Protein AF-A0A8S1K6J5-F1 (afdb_monomer)

Organism: Paramecium primaurelia (NCBI:txid5886)

Structure (mmCIF, N/CA/C/O backbone):
data_AF-A0A8S1K6J5-F1
#
_entry.id   AF-A0A8S1K6J5-F1
#
loop_
_atom_site.group_PDB
_atom_site.id
_atom_site.type_symbol
_atom_site.label_atom_id
_atom_site.label_alt_id
_atom_site.label_comp_id
_atom_site.label_asym_id
_atom_site.label_entity_id
_atom_site.label_seq_id
_atom_site.pdbx_PDB_ins_code
_atom_site.Cartn_x
_atom_site.Cartn_y
_atom_site.Cartn_z
_atom_site.occupancy
_atom_site.B_iso_or_equiv
_atom_site.auth_seq_id
_atom_site.auth_comp_id
_atom_site.auth_asym_id
_atom_site.auth_atom_id
_atom_site.pdbx_PDB_model_num
ATOM 1 N N . MET A 1 1 ? 39.619 2.064 -71.359 1.00 56.34 1 MET A N 1
ATOM 2 C CA . MET A 1 1 ? 40.113 3.235 -70.598 1.00 56.34 1 MET A CA 1
ATOM 3 C C . MET A 1 1 ? 39.574 4.476 -71.273 1.00 56.34 1 MET A C 1
ATOM 5 O O . MET A 1 1 ? 39.842 4.662 -72.453 1.00 56.34 1 MET A O 1
ATOM 9 N N . ASN A 1 2 ? 38.775 5.261 -70.559 1.00 81.12 2 ASN A N 1
ATOM 10 C CA . ASN A 1 2 ? 38.075 6.408 -71.130 1.00 81.12 2 ASN A CA 1
ATOM 11 C C . ASN A 1 2 ? 39.088 7.519 -71.466 1.00 81.12 2 ASN A C 1
ATOM 13 O O . ASN A 1 2 ? 39.924 7.871 -70.629 1.00 81.12 2 ASN A O 1
ATOM 17 N N . GLN A 1 3 ? 39.054 8.021 -72.701 1.00 89.50 3 GLN A N 1
ATOM 18 C CA . GLN A 1 3 ? 39.761 9.247 -73.084 1.00 89.50 3 GLN A CA 1
ATOM 19 C C . GLN A 1 3 ? 39.143 10.438 -72.340 1.00 89.50 3 GLN A C 1
ATOM 21 O O . GLN A 1 3 ? 37.961 10.402 -71.977 1.00 89.50 3 GLN A O 1
ATOM 26 N N . CYS A 1 4 ? 39.948 11.464 -72.062 1.00 90.50 4 CYS A N 1
ATOM 27 C CA . CYS A 1 4 ? 39.437 12.707 -71.498 1.00 90.50 4 CYS A CA 1
ATOM 28 C C . CYS A 1 4 ? 38.407 13.330 -72.456 1.00 90.50 4 CYS A C 1
ATOM 30 O O . CYS A 1 4 ? 38.598 13.295 -73.665 1.00 90.50 4 CYS 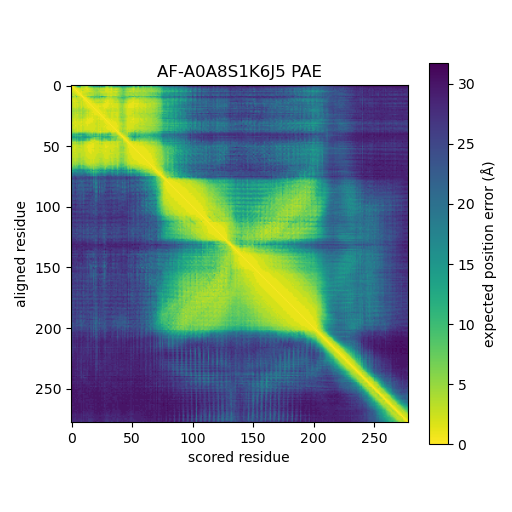A O 1
ATOM 32 N N . ARG A 1 5 ? 37.304 13.870 -71.923 1.00 87.56 5 ARG A N 1
ATOM 33 C CA . ARG A 1 5 ? 36.214 14.472 -72.720 1.00 87.56 5 ARG A CA 1
ATOM 34 C C . ARG A 1 5 ? 36.389 15.976 -72.965 1.00 87.56 5 ARG A C 1
ATOM 36 O O . ARG A 1 5 ? 35.509 16.607 -73.546 1.00 87.56 5 ARG A O 1
ATOM 43 N N . ILE A 1 6 ? 37.467 16.564 -72.453 1.00 88.12 6 ILE A N 1
ATOM 44 C CA . ILE A 1 6 ? 37.753 17.991 -72.585 1.00 88.12 6 ILE A CA 1
ATOM 45 C C . ILE A 1 6 ? 38.480 18.192 -73.911 1.00 88.12 6 ILE A C 1
ATOM 47 O O . ILE A 1 6 ? 39.565 17.649 -74.063 1.00 88.12 6 ILE A O 1
ATOM 51 N N . LYS A 1 7 ? 37.913 19.014 -74.810 1.00 86.94 7 LYS A N 1
ATOM 52 C CA . LYS A 1 7 ? 38.340 19.214 -76.217 1.00 86.94 7 LYS A CA 1
ATOM 53 C C . LYS A 1 7 ? 39.833 19.515 -76.439 1.00 86.94 7 LYS A C 1
ATOM 55 O O . LYS A 1 7 ? 40.323 19.435 -77.558 1.00 86.94 7 LYS A O 1
ATOM 60 N N . HIS A 1 8 ? 40.555 19.937 -75.404 1.00 87.75 8 HIS A N 1
ATOM 61 C CA . HIS A 1 8 ? 41.990 20.240 -75.473 1.00 87.75 8 HIS A CA 1
ATOM 62 C C . HIS A 1 8 ? 42.867 19.169 -74.802 1.00 87.75 8 HIS A C 1
ATOM 64 O O . HIS A 1 8 ? 44.090 19.244 -74.863 1.00 87.75 8 HIS A O 1
ATOM 70 N N . HIS A 1 9 ? 42.256 18.141 -74.208 1.00 90.38 9 HIS A N 1
ATOM 71 C CA . HIS A 1 9 ? 42.893 16.998 -73.544 1.00 90.38 9 HIS A CA 1
ATOM 72 C C . HIS A 1 9 ? 42.570 15.666 -74.241 1.00 90.38 9 HIS A C 1
ATOM 74 O O . HIS A 1 9 ? 42.871 14.610 -73.686 1.00 90.38 9 HIS A O 1
ATOM 80 N N . ASP A 1 10 ? 41.962 15.689 -75.432 1.00 77.75 10 ASP A N 1
ATOM 81 C CA . ASP A 1 10 ? 41.346 14.529 -76.111 1.00 77.75 10 ASP A CA 1
ATOM 82 C C . ASP A 1 10 ? 42.292 13.324 -76.313 1.00 77.75 10 ASP A C 1
ATOM 84 O O . ASP A 1 10 ? 41.858 12.175 -76.416 1.00 77.75 10 ASP A O 1
ATOM 88 N N . CYS A 1 11 ? 43.609 13.548 -76.295 1.00 83.94 11 CYS A N 1
ATOM 89 C CA . CYS A 1 11 ? 44.619 12.491 -76.405 1.00 83.94 11 CYS A CA 1
ATOM 90 C C . CYS A 1 11 ? 45.032 11.866 -75.058 1.00 83.94 11 CYS A C 1
ATOM 92 O O . CYS A 1 11 ? 45.788 10.889 -75.032 1.00 83.94 11 CYS A O 1
ATOM 94 N N . GLN A 1 12 ? 44.579 12.405 -73.925 1.00 89.88 12 GLN A N 1
ATOM 95 C CA . GLN A 1 12 ? 45.006 11.958 -72.604 1.00 89.88 12 GLN A CA 1
ATOM 96 C C . GLN A 1 12 ? 44.066 10.915 -72.007 1.00 89.88 12 GLN A C 1
ATOM 98 O O . GLN A 1 12 ? 42.839 11.014 -72.049 1.00 89.88 12 GLN A O 1
ATOM 103 N N . LYS A 1 13 ? 44.666 9.901 -71.380 1.00 91.62 13 LYS A N 1
ATOM 104 C CA . LYS A 1 13 ? 43.926 8.901 -70.610 1.00 91.62 13 LYS A CA 1
ATOM 105 C C . LYS A 1 13 ? 43.533 9.487 -69.260 1.00 91.62 13 LYS A C 1
ATOM 107 O O . LYS A 1 13 ? 44.371 10.056 -68.559 1.00 91.62 13 LYS A O 1
ATOM 112 N N . VAL A 1 14 ? 42.279 9.280 -68.877 1.00 92.19 14 VAL A N 1
ATOM 113 C CA . VAL A 1 14 ? 41.800 9.559 -67.524 1.00 92.19 14 VAL A CA 1
ATOM 114 C C . VAL A 1 14 ? 42.519 8.617 -66.553 1.00 92.19 14 VAL A C 1
ATOM 116 O O . VAL A 1 14 ? 42.479 7.399 -66.730 1.00 92.19 14 VAL A O 1
ATOM 119 N N . LYS A 1 15 ? 43.238 9.181 -65.578 1.00 94.25 15 LYS A N 1
ATOM 120 C CA . LYS A 1 15 ? 44.147 8.429 -64.690 1.00 94.25 15 LYS A CA 1
ATOM 121 C C . LYS A 1 15 ? 44.000 8.776 -63.216 1.00 94.25 15 LYS A C 1
ATOM 123 O O . LYS A 1 15 ? 44.423 7.976 -62.388 1.00 94.25 15 LYS A O 1
ATOM 128 N N . TYR A 1 16 ? 43.428 9.931 -62.890 1.00 94.38 16 TYR A N 1
ATOM 129 C CA . TYR A 1 16 ? 43.424 10.463 -61.533 1.00 94.38 16 TYR A CA 1
ATOM 130 C C . TYR A 1 16 ? 42.006 10.687 -61.023 1.00 94.38 16 TYR A C 1
ATOM 132 O O . TYR A 1 16 ? 41.104 11.021 -61.795 1.00 94.38 16 TYR A O 1
ATOM 140 N N . ILE A 1 17 ? 41.847 10.538 -59.711 1.00 95.12 17 ILE A N 1
ATOM 141 C CA . ILE A 1 17 ? 40.642 10.867 -58.952 1.00 95.12 17 ILE A CA 1
ATOM 142 C C . ILE A 1 17 ? 40.990 11.832 -57.811 1.00 95.12 17 ILE A C 1
ATOM 144 O O . ILE A 1 17 ? 42.019 11.679 -57.150 1.00 95.12 17 ILE A O 1
ATOM 148 N N . CYS A 1 18 ? 40.149 12.845 -57.603 1.00 94.38 18 CYS A N 1
ATOM 149 C CA . CYS A 1 18 ? 40.244 13.797 -56.500 1.00 94.38 18 CYS A CA 1
ATOM 150 C C . CYS A 1 18 ? 39.491 13.239 -55.290 1.00 94.38 18 CYS A C 1
ATOM 152 O O . CYS A 1 18 ? 38.293 12.971 -55.382 1.00 94.38 18 CYS A O 1
ATOM 154 N N . LEU A 1 19 ? 40.191 13.067 -54.168 1.00 93.12 19 LEU A N 1
ATOM 155 C CA . LEU A 1 19 ? 39.651 12.497 -52.927 1.00 93.12 19 LEU A CA 1
ATOM 156 C C . LEU A 1 19 ? 39.347 13.559 -51.863 1.00 93.12 19 LEU A C 1
ATOM 158 O O . LEU A 1 19 ? 38.953 13.230 -50.745 1.00 93.12 19 LEU A O 1
ATOM 162 N N . ASP A 1 20 ? 39.551 14.833 -52.188 1.00 91.56 20 ASP A N 1
ATOM 163 C CA . ASP A 1 20 ? 39.307 15.917 -51.250 1.00 91.56 20 ASP A CA 1
ATOM 164 C C . ASP A 1 20 ? 37.802 16.133 -51.032 1.00 91.56 20 ASP A C 1
ATOM 166 O O . ASP A 1 20 ? 37.054 16.446 -51.962 1.00 91.56 20 ASP A O 1
ATOM 170 N N . LYS A 1 21 ? 37.375 16.009 -49.772 1.00 89.81 21 LYS A N 1
ATOM 171 C CA . LYS A 1 21 ? 35.989 16.210 -49.330 1.00 89.81 21 LYS A CA 1
ATOM 172 C C . LYS A 1 21 ? 35.489 17.635 -49.573 1.00 89.81 21 LYS A C 1
ATOM 174 O O . LYS A 1 21 ? 34.284 17.829 -49.679 1.00 89.81 21 LYS A O 1
ATOM 179 N N . LYS A 1 22 ? 36.394 18.619 -49.623 1.00 89.12 22 LYS A N 1
ATOM 180 C CA . LYS A 1 22 ? 36.066 20.037 -49.840 1.00 89.12 22 LYS A CA 1
ATOM 181 C C . LYS A 1 22 ? 36.106 20.444 -51.309 1.00 89.12 22 LYS A C 1
ATOM 183 O O . LYS A 1 22 ? 35.772 21.578 -51.636 1.00 89.12 22 LYS A O 1
ATOM 188 N N . CYS A 1 23 ? 36.519 19.545 -52.203 1.00 89.31 23 CYS A N 1
ATOM 189 C CA . CYS A 1 23 ? 36.494 19.838 -53.623 1.00 89.31 23 CYS A CA 1
ATOM 190 C C . CYS A 1 23 ? 35.035 20.015 -54.065 1.00 89.31 23 CYS A C 1
ATOM 192 O O . CYS A 1 23 ? 34.236 19.088 -53.932 1.00 89.31 23 CYS A O 1
ATOM 194 N N . ASN A 1 24 ? 34.707 21.159 -54.664 1.00 87.88 24 ASN A N 1
ATOM 195 C CA . ASN A 1 24 ? 33.364 21.446 -55.186 1.00 87.88 24 ASN A CA 1
ATOM 196 C C . ASN A 1 24 ? 33.264 21.296 -56.714 1.00 87.88 24 ASN A C 1
ATOM 198 O O . ASN A 1 24 ? 32.189 21.466 -57.277 1.00 87.88 24 ASN A O 1
ATOM 202 N N . HIS A 1 25 ? 34.357 20.930 -57.396 1.00 89.75 25 HIS A N 1
ATOM 203 C CA . HIS A 1 25 ? 34.325 20.678 -58.839 1.00 89.75 25 HIS A CA 1
ATOM 204 C C . HIS A 1 25 ? 33.454 19.469 -59.184 1.00 89.75 25 HIS A C 1
ATOM 206 O O . HIS A 1 25 ? 33.602 18.403 -58.582 1.00 89.75 25 HIS A O 1
ATOM 212 N N . GLU A 1 26 ? 32.591 19.629 -60.186 1.00 88.56 26 GLU A N 1
ATOM 213 C CA . GLU A 1 26 ? 31.691 18.581 -60.680 1.00 88.56 26 GLU A CA 1
ATOM 214 C C . GLU A 1 26 ? 32.476 17.372 -61.217 1.00 88.56 26 GLU A C 1
ATOM 216 O O . GLU A 1 26 ? 32.145 16.218 -60.945 1.00 88.56 26 GLU A O 1
ATOM 221 N N . GLN A 1 27 ? 33.597 17.624 -61.900 1.00 90.00 27 GLN A N 1
ATOM 222 C CA . GLN A 1 27 ? 34.457 16.578 -62.441 1.00 90.00 27 GLN A CA 1
ATOM 223 C C . GLN A 1 27 ? 35.581 16.195 -61.461 1.00 90.00 27 GLN A C 1
ATOM 225 O O . GLN A 1 27 ? 36.623 16.847 -61.378 1.00 90.00 27 GLN A O 1
ATOM 230 N N . LYS A 1 28 ? 35.386 15.087 -60.734 1.00 93.19 28 LYS A N 1
ATOM 231 C CA . LYS A 1 28 ? 36.383 14.512 -59.804 1.00 93.19 28 LYS A CA 1
ATOM 232 C C . LYS A 1 28 ? 37.418 13.602 -60.456 1.00 93.19 28 LYS A C 1
ATOM 234 O O . LYS A 1 28 ? 38.403 13.259 -59.809 1.00 93.19 28 LYS A O 1
ATOM 239 N N . ILE A 1 29 ? 37.184 13.174 -61.695 1.00 93.81 29 ILE A N 1
ATOM 240 C CA . ILE A 1 29 ? 38.015 12.195 -62.399 1.00 93.81 29 ILE A CA 1
ATOM 241 C C . ILE A 1 29 ? 38.506 12.811 -63.709 1.00 93.81 29 ILE A C 1
ATOM 243 O O . ILE A 1 29 ? 37.716 13.355 -64.483 1.00 93.81 29 ILE A O 1
ATOM 247 N N . GLY A 1 30 ? 39.806 12.716 -63.974 1.00 93.50 30 GLY A N 1
ATOM 248 C CA . GLY A 1 30 ? 40.427 13.394 -65.112 1.00 93.50 30 GLY A CA 1
ATOM 249 C C . GLY A 1 30 ? 41.815 12.873 -65.475 1.00 93.50 30 GLY A C 1
ATOM 250 O O . GLY A 1 30 ? 42.371 11.973 -64.832 1.00 93.50 30 GLY A O 1
ATOM 251 N N . CYS A 1 31 ? 42.367 13.415 -66.560 1.00 94.62 31 CYS A N 1
ATOM 252 C CA . CYS A 1 31 ? 43.784 13.270 -66.895 1.00 94.62 31 CYS A CA 1
ATOM 253 C C . CYS A 1 31 ? 44.640 14.233 -66.052 1.00 94.62 31 CYS A C 1
ATOM 255 O O . CYS A 1 31 ? 44.111 14.945 -65.203 1.00 94.62 31 CYS A O 1
ATOM 257 N N . ALA A 1 32 ? 45.961 14.246 -66.247 1.00 92.06 32 ALA A N 1
ATOM 258 C CA . ALA A 1 32 ? 46.842 15.135 -65.486 1.00 92.06 32 ALA A CA 1
ATOM 259 C C . ALA A 1 32 ? 46.468 16.616 -65.686 1.00 92.06 32 ALA A C 1
ATOM 261 O O . ALA A 1 32 ? 46.377 17.357 -64.706 1.00 92.06 32 ALA A O 1
ATOM 262 N N . ASP A 1 33 ? 46.159 17.001 -66.925 1.00 92.38 33 ASP A N 1
ATOM 263 C CA . ASP A 1 33 ? 45.857 18.389 -67.281 1.00 92.38 33 ASP A CA 1
ATOM 264 C C . ASP A 1 33 ? 44.524 18.861 -66.694 1.00 92.38 33 ASP A C 1
ATOM 266 O O . ASP A 1 33 ? 44.454 19.974 -66.187 1.00 92.38 33 ASP A O 1
ATOM 270 N N . CYS A 1 34 ? 43.501 17.997 -66.611 1.00 91.06 34 CYS A N 1
ATOM 271 C CA . CYS A 1 34 ? 42.263 18.321 -65.888 1.00 91.06 34 CYS A CA 1
ATOM 272 C C . CYS A 1 34 ? 42.529 18.722 -64.430 1.00 91.06 34 CYS A C 1
ATOM 274 O O . CYS A 1 34 ? 41.856 19.587 -63.879 1.00 91.06 34 CYS A O 1
ATOM 276 N N . PHE A 1 35 ? 43.485 18.070 -63.767 1.00 89.31 35 PHE A N 1
ATOM 277 C CA . PHE A 1 35 ? 43.788 18.392 -62.374 1.00 89.31 35 PHE A CA 1
ATOM 278 C C . PHE A 1 35 ? 44.566 19.696 -62.257 1.00 89.31 35 PHE A C 1
ATOM 280 O O . PHE A 1 35 ? 44.309 20.454 -61.331 1.00 89.31 35 PHE A O 1
ATOM 287 N N . LEU A 1 36 ? 45.472 19.981 -63.192 1.00 88.88 36 LEU A N 1
ATOM 288 C CA . LEU A 1 36 ? 46.188 21.257 -63.218 1.00 88.88 36 LEU A CA 1
ATOM 289 C C . LEU A 1 36 ? 45.249 22.431 -63.536 1.00 88.88 36 LEU A C 1
ATOM 291 O O . LEU A 1 36 ? 45.358 23.481 -62.913 1.00 88.88 36 LEU A O 1
ATOM 295 N N . GLU A 1 37 ? 44.299 22.246 -64.453 1.00 89.31 37 GLU A N 1
ATOM 296 C CA . GLU A 1 37 ? 43.370 23.301 -64.876 1.00 89.31 37 GLU A CA 1
ATOM 297 C C . GLU A 1 37 ? 42.215 23.532 -63.907 1.00 89.31 37 GLU A C 1
ATOM 299 O O . GLU A 1 37 ? 41.788 24.668 -63.739 1.00 89.31 37 GLU A O 1
ATOM 304 N N . PHE A 1 38 ? 41.680 22.480 -63.284 1.00 85.50 38 PHE A N 1
ATOM 305 C CA . PHE A 1 38 ? 40.464 22.600 -62.476 1.00 85.50 38 PHE A CA 1
ATOM 306 C C . PHE A 1 38 ? 40.696 22.372 -60.986 1.00 85.50 38 PHE A C 1
ATOM 308 O O . PHE A 1 38 ? 39.869 22.797 -60.203 1.00 85.50 38 PHE A O 1
ATOM 315 N N . HIS A 1 39 ? 41.791 21.735 -60.561 1.00 82.38 39 HIS A N 1
ATOM 316 C CA . HIS A 1 39 ? 42.021 21.388 -59.145 1.00 82.38 39 HIS A CA 1
ATOM 317 C C . HIS A 1 39 ? 43.274 22.046 -58.545 1.00 82.38 39 HIS A C 1
ATOM 319 O O . HIS A 1 39 ? 43.682 21.696 -57.446 1.00 82.38 39 HIS A O 1
ATOM 325 N N . VAL A 1 40 ? 43.918 22.968 -59.260 1.00 79.25 40 VAL A N 1
ATOM 326 C CA . VAL A 1 40 ? 45.087 23.739 -58.803 1.00 79.25 40 VAL A CA 1
ATOM 327 C C . VAL A 1 40 ? 44.939 25.276 -58.885 1.00 79.25 40 VAL A C 1
ATOM 329 O O . VAL A 1 40 ? 45.712 25.931 -58.190 1.00 79.25 40 VAL A O 1
ATOM 332 N N . PRO A 1 41 ? 44.013 25.934 -59.628 1.00 60.22 41 PRO A N 1
ATOM 333 C CA . PRO A 1 41 ? 44.325 27.304 -60.052 1.00 60.22 41 PRO A CA 1
ATOM 334 C C . PRO A 1 41 ? 44.404 28.393 -58.981 1.00 60.22 41 PRO A C 1
ATOM 336 O O . PRO A 1 41 ? 45.097 29.364 -59.238 1.00 60.22 41 PRO A O 1
ATOM 339 N N . ASN A 1 42 ? 43.720 28.307 -57.832 1.00 64.06 42 ASN A N 1
ATOM 340 C CA . ASN A 1 42 ? 43.605 29.478 -56.941 1.00 64.06 42 ASN A CA 1
ATOM 341 C C . ASN A 1 42 ? 43.577 29.202 -55.430 1.00 64.06 42 ASN A C 1
ATOM 343 O O . ASN A 1 42 ? 43.670 30.154 -54.659 1.00 64.06 42 ASN A O 1
ATOM 347 N N . ASP A 1 43 ? 43.495 27.946 -54.989 1.00 60.72 43 ASP A N 1
ATOM 348 C CA . ASP A 1 43 ? 43.610 27.610 -53.570 1.00 60.72 43 ASP A CA 1
ATOM 349 C C . ASP A 1 43 ? 45.010 27.051 -53.295 1.00 60.72 43 ASP A C 1
ATOM 351 O O . ASP A 1 43 ? 45.423 26.052 -53.877 1.00 60.72 43 ASP A O 1
ATOM 355 N N . LEU A 1 44 ? 45.736 27.662 -52.351 1.00 67.25 44 LEU A N 1
ATOM 356 C CA . LEU A 1 44 ? 47.009 27.152 -51.800 1.00 67.25 44 LEU A CA 1
ATOM 357 C C . LEU A 1 44 ? 46.870 25.756 -51.153 1.00 67.25 44 LEU A C 1
ATOM 359 O O . LEU A 1 44 ? 47.852 25.181 -50.680 1.00 67.25 44 LEU A O 1
ATOM 363 N N . VAL A 1 45 ? 45.653 25.214 -51.098 1.00 70.25 45 VAL A N 1
ATOM 364 C CA . VAL A 1 45 ? 45.343 23.896 -50.565 1.00 70.25 45 VAL A CA 1
ATOM 365 C C . VAL A 1 45 ? 45.514 22.869 -51.678 1.00 70.25 45 VAL A C 1
ATOM 367 O O . VAL A 1 45 ? 44.706 22.766 -52.596 1.00 70.25 45 VAL A O 1
ATOM 370 N N . SER A 1 46 ? 46.581 22.077 -51.592 1.00 76.06 46 SER A N 1
ATOM 371 C CA . SER A 1 46 ? 46.815 20.977 -52.523 1.00 76.06 46 SER A CA 1
ATOM 372 C C . SER A 1 46 ? 45.677 19.953 -52.434 1.00 76.06 46 SER A C 1
ATOM 374 O O . SER A 1 46 ? 45.563 19.239 -51.433 1.00 76.06 46 SER A O 1
ATOM 376 N N . HIS A 1 47 ? 44.865 19.839 -53.485 1.00 86.75 47 HIS A N 1
ATOM 377 C CA . HIS A 1 47 ? 43.870 18.776 -53.592 1.00 86.75 47 HIS A CA 1
ATOM 378 C C . HIS A 1 47 ? 44.551 17.400 -53.570 1.00 86.75 47 HIS A C 1
ATOM 380 O O . HIS A 1 47 ? 45.481 17.127 -54.336 1.00 86.75 47 HIS A O 1
ATOM 386 N N . HIS A 1 48 ? 44.072 16.502 -52.704 1.00 90.38 48 HIS A N 1
ATOM 387 C CA . HIS A 1 48 ? 44.586 15.137 -52.645 1.00 90.38 48 HIS A CA 1
ATOM 388 C C . HIS A 1 48 ? 44.094 14.342 -53.861 1.00 90.38 48 HIS A C 1
ATOM 390 O O . HIS A 1 48 ? 42.908 14.019 -53.974 1.00 90.38 48 HIS A O 1
ATOM 396 N N . ARG A 1 49 ? 45.012 14.035 -54.782 1.00 92.25 49 ARG A N 1
ATOM 397 C CA . ARG A 1 49 ? 44.749 13.211 -55.967 1.00 92.25 49 ARG A CA 1
ATOM 398 C C . ARG A 1 49 ? 45.397 11.842 -55.832 1.00 92.25 49 ARG A C 1
ATOM 400 O O . ARG A 1 49 ? 46.506 11.732 -55.314 1.00 92.25 49 ARG A O 1
ATOM 407 N N . LYS A 1 50 ? 44.736 10.824 -56.371 1.00 95.50 50 LYS A N 1
ATOM 408 C CA . LYS A 1 50 ? 45.221 9.440 -56.387 1.00 95.50 50 LYS A CA 1
ATOM 409 C C . LYS A 1 50 ? 45.067 8.839 -57.779 1.00 95.50 50 LYS A C 1
ATOM 411 O O . LYS A 1 50 ? 44.185 9.263 -58.532 1.00 95.50 50 LYS A O 1
ATOM 416 N N . LEU A 1 51 ? 45.927 7.890 -58.153 1.00 95.50 51 LEU A N 1
ATOM 417 C CA . LEU A 1 51 ? 45.713 7.133 -59.388 1.00 95.50 51 LEU A CA 1
ATOM 418 C C . LEU A 1 51 ? 44.458 6.271 -59.236 1.00 95.50 51 LEU A C 1
ATOM 420 O O . LEU A 1 51 ? 44.230 5.682 -58.182 1.00 95.50 51 LEU A O 1
ATOM 424 N N . ILE A 1 52 ? 43.660 6.163 -60.297 1.00 94.38 52 ILE A N 1
ATOM 425 C CA . ILE A 1 52 ? 42.417 5.376 -60.276 1.00 94.38 52 ILE A CA 1
ATOM 426 C C . ILE A 1 52 ? 42.701 3.926 -59.872 1.00 94.38 52 ILE A C 1
ATOM 428 O O . ILE A 1 52 ? 42.000 3.397 -59.023 1.00 94.38 52 ILE A O 1
ATOM 432 N N . SER A 1 53 ? 43.778 3.324 -60.382 1.00 93.69 53 SER A N 1
ATOM 433 C CA . SER A 1 53 ? 44.176 1.957 -60.023 1.00 93.69 53 SER A CA 1
ATOM 434 C C . SER A 1 53 ? 44.506 1.791 -58.536 1.00 93.69 53 SER A C 1
ATOM 436 O O . SER A 1 53 ? 44.200 0.762 -57.944 1.00 93.69 53 SER A O 1
ATOM 438 N N . GLU A 1 54 ? 45.124 2.797 -57.913 1.00 95.81 54 GLU A N 1
ATOM 439 C CA . GLU A 1 54 ? 45.442 2.761 -56.481 1.00 95.81 54 GLU A CA 1
ATOM 440 C C . GLU A 1 54 ? 44.192 2.995 -55.625 1.00 95.81 54 GLU A C 1
ATOM 442 O O . GLU A 1 54 ? 44.062 2.420 -54.547 1.00 95.81 54 GLU A O 1
ATOM 447 N N . PHE A 1 55 ? 43.280 3.856 -56.085 1.00 95.31 55 PHE A N 1
ATOM 448 C CA . PHE A 1 55 ? 41.989 4.066 -55.438 1.00 95.31 55 PHE A CA 1
ATOM 449 C C . PHE A 1 55 ? 41.115 2.810 -55.517 1.00 95.31 55 PHE A C 1
ATOM 451 O O . PHE A 1 55 ? 40.521 2.428 -54.517 1.00 95.31 55 PHE A O 1
ATOM 458 N N . GLU A 1 56 ? 41.071 2.139 -56.670 1.00 94.75 56 GLU A N 1
ATOM 459 C CA . GLU A 1 56 ? 40.359 0.870 -56.852 1.00 94.75 56 GLU A CA 1
ATOM 460 C C . GLU A 1 56 ? 40.905 -0.221 -55.925 1.00 94.75 56 GLU A C 1
ATOM 462 O O . GLU A 1 56 ? 40.120 -0.933 -55.298 1.00 94.75 56 GLU A O 1
ATOM 467 N N . ALA A 1 57 ? 42.232 -0.326 -55.790 1.00 94.94 57 ALA A N 1
ATOM 468 C CA . ALA A 1 57 ? 42.861 -1.264 -54.864 1.00 94.94 57 ALA A CA 1
ATOM 469 C C . ALA A 1 57 ? 42.479 -0.975 -53.401 1.00 94.94 57 ALA A C 1
ATOM 471 O O . ALA A 1 57 ? 42.021 -1.878 -52.705 1.00 94.94 57 ALA A O 1
ATOM 472 N N . GLU A 1 58 ? 42.582 0.283 -52.956 1.00 95.19 58 GLU A N 1
ATOM 473 C CA . GLU A 1 58 ? 42.206 0.683 -51.590 1.00 95.19 58 GLU A CA 1
ATOM 474 C C . GLU A 1 58 ? 40.703 0.501 -51.329 1.00 95.19 58 GLU A C 1
ATOM 476 O O . GLU A 1 58 ? 40.295 0.076 -50.249 1.00 95.19 58 GLU A O 1
ATOM 481 N N . LEU A 1 59 ? 39.854 0.818 -52.309 1.00 92.25 59 LEU A N 1
ATOM 482 C CA . LEU A 1 59 ? 38.412 0.628 -52.192 1.00 92.25 59 LEU A CA 1
ATOM 483 C C . LEU A 1 59 ? 38.075 -0.857 -52.048 1.00 92.25 59 LEU A C 1
ATOM 485 O O . LEU A 1 59 ? 37.257 -1.214 -51.203 1.00 92.25 59 LEU A O 1
ATOM 489 N N . LYS A 1 60 ? 38.721 -1.719 -52.838 1.00 94.88 60 LYS A N 1
ATOM 490 C CA . LYS A 1 60 ? 38.532 -3.169 -52.764 1.00 94.88 60 LYS A CA 1
ATOM 491 C C . LYS A 1 60 ? 38.968 -3.722 -51.407 1.00 94.88 60 LYS A C 1
ATOM 493 O O . LYS A 1 60 ? 38.211 -4.477 -50.809 1.00 94.88 60 LYS A O 1
ATOM 498 N N . GLU A 1 61 ? 40.116 -3.285 -50.897 1.00 95.31 61 GLU A N 1
ATOM 499 C CA . GLU A 1 61 ? 40.595 -3.639 -49.555 1.00 95.31 61 GLU A CA 1
ATOM 500 C C . GLU A 1 61 ? 39.611 -3.189 -48.464 1.00 95.31 61 GLU A C 1
ATOM 502 O O . GLU A 1 61 ? 39.265 -3.962 -47.575 1.00 95.31 61 GLU A O 1
ATOM 507 N N . LYS A 1 62 ? 39.085 -1.960 -48.543 1.00 93.88 62 LYS A N 1
ATOM 508 C CA . LYS A 1 62 ? 38.072 -1.474 -47.590 1.00 93.88 62 LYS A CA 1
ATOM 509 C C . LYS A 1 62 ? 36.774 -2.270 -47.663 1.00 93.88 62 LYS A C 1
ATOM 511 O O . LYS A 1 62 ? 36.174 -2.525 -46.625 1.00 93.88 62 LYS A O 1
ATOM 516 N N . ILE A 1 63 ? 36.337 -2.660 -48.859 1.00 89.88 63 ILE A N 1
ATOM 517 C CA . ILE A 1 63 ? 35.156 -3.516 -49.039 1.00 89.88 63 ILE A CA 1
ATOM 518 C C . ILE A 1 63 ? 35.402 -4.899 -48.429 1.00 89.88 63 ILE A C 1
ATOM 520 O O . ILE A 1 63 ? 34.533 -5.413 -47.730 1.00 89.88 63 ILE A O 1
ATOM 524 N N . GLU A 1 64 ? 36.582 -5.480 -48.638 1.00 92.25 64 GLU A N 1
ATOM 525 C CA . GLU A 1 64 ? 36.963 -6.765 -48.049 1.00 92.25 64 GLU A CA 1
ATOM 526 C C . GLU A 1 64 ? 37.009 -6.677 -46.515 1.00 92.25 64 GLU A C 1
ATOM 528 O O . GLU A 1 64 ? 36.386 -7.490 -45.834 1.00 92.25 64 GLU A O 1
ATOM 533 N N . ASN A 1 65 ? 37.598 -5.612 -45.967 1.00 91.25 65 ASN A N 1
ATOM 534 C CA . ASN A 1 65 ? 37.594 -5.327 -44.530 1.00 91.25 65 ASN A CA 1
ATOM 535 C C . ASN A 1 65 ? 36.188 -5.096 -43.960 1.00 91.25 65 ASN A C 1
ATOM 537 O O . ASN A 1 65 ? 35.940 -5.428 -42.809 1.00 91.25 65 ASN A O 1
ATOM 541 N N . LEU A 1 66 ? 35.252 -4.536 -44.730 1.00 84.94 66 LEU A N 1
ATOM 542 C CA . LEU A 1 66 ? 33.851 -4.431 -44.308 1.00 84.94 66 LEU A CA 1
ATOM 543 C C . LEU A 1 66 ? 33.143 -5.788 -44.363 1.00 84.94 66 LEU A C 1
ATOM 545 O O . LEU A 1 66 ? 32.306 -6.071 -43.511 1.00 84.94 66 LEU A O 1
ATOM 549 N N . SER A 1 67 ? 33.490 -6.638 -45.331 1.00 82.19 67 SER A N 1
ATOM 550 C CA . SER A 1 67 ? 32.913 -7.979 -45.463 1.00 82.19 67 SER A CA 1
ATOM 551 C C . SER A 1 67 ? 33.341 -8.934 -44.343 1.00 82.19 67 SER A C 1
ATOM 553 O O . SER A 1 67 ? 32.618 -9.880 -44.041 1.00 82.19 67 SER A O 1
ATOM 555 N N . THR A 1 68 ? 34.475 -8.666 -43.685 1.00 83.31 68 THR A N 1
ATOM 556 C CA . THR A 1 68 ? 34.934 -9.420 -42.508 1.00 83.31 68 THR A CA 1
ATOM 557 C C . THR A 1 68 ? 34.292 -8.951 -41.201 1.00 83.31 68 THR A C 1
ATOM 559 O O . THR A 1 68 ? 34.403 -9.648 -40.189 1.00 83.31 68 THR A O 1
ATOM 562 N N . ILE A 1 69 ? 33.572 -7.820 -41.196 1.00 84.12 69 ILE A N 1
ATOM 563 C CA . ILE A 1 69 ? 32.797 -7.378 -40.031 1.00 84.12 69 ILE A CA 1
ATOM 564 C C . ILE A 1 69 ? 31.559 -8.270 -39.909 1.00 84.12 69 ILE A C 1
ATOM 566 O O . ILE A 1 69 ? 30.493 -7.998 -40.458 1.00 84.12 69 ILE A O 1
ATOM 570 N N . SER A 1 70 ? 31.700 -9.352 -39.147 1.00 65.50 70 SER A N 1
ATOM 571 C CA . SER A 1 70 ? 30.567 -10.149 -38.692 1.00 65.50 70 SER A CA 1
ATOM 572 C C . SER A 1 70 ? 29.797 -9.349 -37.646 1.00 65.50 70 SER A C 1
ATOM 574 O O . SER A 1 70 ? 30.245 -9.217 -36.506 1.00 65.50 70 SER A O 1
ATOM 576 N N . ILE A 1 71 ? 28.622 -8.838 -38.014 1.00 67.31 71 ILE A N 1
ATOM 577 C CA . ILE A 1 71 ? 27.664 -8.300 -37.045 1.00 67.31 71 ILE A CA 1
ATOM 578 C C . ILE A 1 71 ? 27.201 -9.483 -36.194 1.00 67.31 71 ILE A C 1
ATOM 580 O O . ILE A 1 71 ? 26.404 -10.306 -36.640 1.00 67.31 71 ILE A O 1
ATOM 584 N N . GLN A 1 72 ? 27.754 -9.610 -34.988 1.00 53.78 72 GLN A N 1
ATOM 585 C CA . GLN A 1 72 ? 27.272 -10.603 -34.036 1.00 53.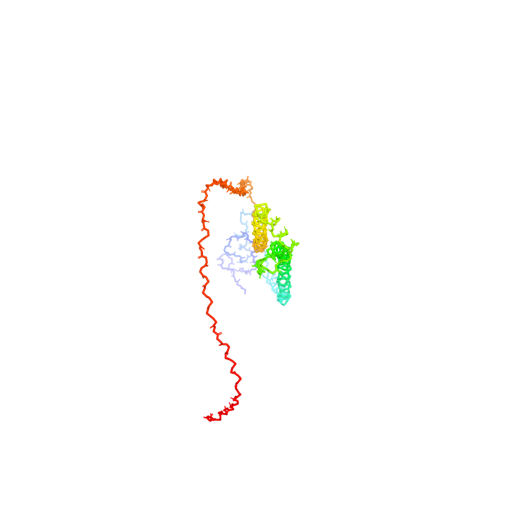78 72 GLN A CA 1
ATOM 586 C C . GLN A 1 72 ? 25.815 -10.267 -33.691 1.00 53.78 72 GLN A C 1
ATOM 588 O O . GLN A 1 72 ? 25.515 -9.095 -33.433 1.00 53.78 72 GLN A O 1
ATOM 593 N N . PRO A 1 73 ? 24.899 -11.250 -33.702 1.00 60.91 73 PRO A N 1
ATOM 594 C CA . PRO A 1 73 ? 23.541 -11.018 -33.247 1.00 60.91 73 PRO A CA 1
ATOM 595 C C . PRO A 1 73 ? 23.599 -10.513 -31.807 1.00 60.91 73 PRO A C 1
ATOM 597 O O . PRO A 1 73 ? 24.311 -11.070 -30.971 1.00 60.91 73 PRO A O 1
ATOM 600 N N . ILE A 1 74 ? 22.868 -9.434 -31.530 1.00 56.94 74 ILE A N 1
ATOM 601 C CA . ILE A 1 74 ? 22.729 -8.901 -30.178 1.00 56.94 74 ILE A CA 1
ATOM 602 C C . ILE A 1 74 ? 22.074 -10.006 -29.346 1.00 56.94 74 ILE A C 1
ATOM 604 O O . ILE A 1 74 ? 20.871 -10.241 -29.458 1.00 56.94 74 ILE A O 1
ATOM 608 N N . GLN A 1 75 ? 22.866 -10.709 -28.536 1.00 60.22 75 GLN A N 1
ATOM 609 C CA . GLN A 1 75 ? 22.368 -11.654 -27.541 1.00 60.22 75 GLN A CA 1
ATOM 610 C C . GLN A 1 75 ? 21.801 -10.865 -26.359 1.00 60.22 75 GLN A C 1
ATOM 612 O O . GLN A 1 75 ? 22.339 -10.891 -25.256 1.00 60.22 75 GLN A O 1
ATOM 617 N N . ASN A 1 76 ? 20.717 -10.123 -26.588 1.00 60.53 76 ASN A N 1
ATOM 618 C CA . ASN A 1 76 ? 19.881 -9.692 -25.480 1.00 60.53 76 ASN A CA 1
ATOM 619 C C . ASN A 1 76 ? 19.155 -10.941 -24.998 1.00 60.53 76 ASN A C 1
ATOM 621 O O . ASN A 1 76 ? 18.251 -11.449 -25.662 1.00 60.53 76 ASN A O 1
ATOM 625 N N . ASN A 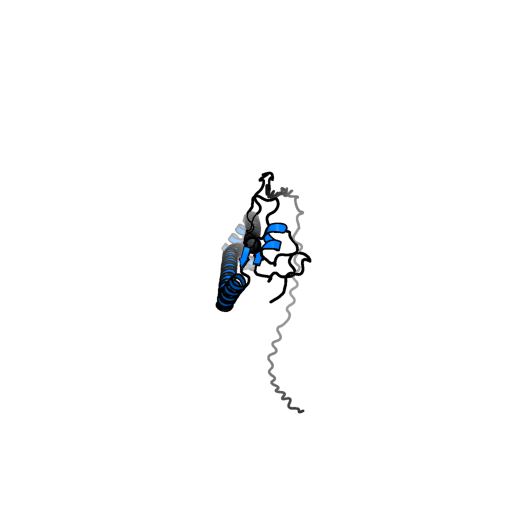1 77 ? 19.626 -11.474 -23.876 1.00 75.81 77 ASN A N 1
ATOM 626 C CA . ASN A 1 77 ? 19.078 -12.654 -23.236 1.00 75.81 77 ASN A CA 1
ATOM 627 C C . ASN A 1 77 ? 17.711 -12.270 -22.645 1.00 75.81 77 ASN A C 1
ATOM 629 O O . ASN A 1 77 ? 17.620 -11.909 -21.478 1.00 75.81 77 ASN A O 1
ATOM 633 N N . SER A 1 78 ? 16.665 -12.238 -23.481 1.00 82.69 78 SER A N 1
ATOM 634 C CA . SER A 1 78 ? 15.304 -11.812 -23.104 1.00 82.69 78 SER A CA 1
ATOM 635 C C . SER A 1 78 ? 14.837 -12.501 -21.824 1.00 82.69 78 SER A C 1
ATOM 637 O O . SER A 1 78 ? 14.287 -11.852 -20.944 1.00 82.69 78 SER A O 1
ATOM 639 N N . GLU A 1 79 ? 15.170 -13.786 -21.680 1.00 87.56 79 GLU A N 1
ATOM 640 C CA . GLU A 1 79 ? 14.865 -14.577 -20.488 1.00 87.56 79 GLU A CA 1
ATOM 641 C C . GLU A 1 79 ? 15.462 -13.984 -19.206 1.00 87.56 79 GLU A C 1
ATOM 643 O O . GLU A 1 79 ? 14.833 -14.052 -18.155 1.00 87.56 79 GLU A O 1
ATOM 648 N N . GLN A 1 80 ? 16.652 -13.377 -19.268 1.00 82.56 80 GLN A N 1
ATOM 649 C CA . GLN A 1 80 ? 17.267 -12.737 -18.107 1.00 82.56 80 GLN A CA 1
ATOM 650 C C . GLN A 1 80 ? 16.509 -11.466 -17.706 1.00 82.56 80 GLN A C 1
ATOM 652 O O . GLN A 1 80 ? 16.288 -11.239 -16.520 1.00 82.56 80 GLN A O 1
ATOM 657 N N . VAL A 1 81 ? 16.075 -10.660 -18.679 1.00 77.81 81 VAL A N 1
ATOM 658 C CA . VAL A 1 81 ? 15.283 -9.447 -18.410 1.00 77.81 81 VAL A CA 1
ATOM 659 C C . VAL A 1 81 ? 13.932 -9.817 -17.798 1.00 77.81 81 VAL A C 1
ATOM 661 O O . VAL A 1 81 ? 13.522 -9.207 -16.812 1.00 77.81 81 VAL A O 1
ATOM 664 N N . ASP A 1 82 ? 13.278 -10.849 -18.333 1.00 83.19 82 ASP A N 1
ATOM 665 C CA . ASP A 1 82 ? 12.009 -11.351 -17.802 1.00 83.19 82 ASP A CA 1
ATOM 666 C C . ASP A 1 82 ? 12.181 -11.892 -16.370 1.00 83.19 82 ASP A C 1
ATOM 668 O O . ASP A 1 82 ? 11.402 -11.557 -15.479 1.00 83.19 82 ASP A O 1
ATOM 672 N N . GLN A 1 83 ? 13.259 -12.641 -16.098 1.00 88.19 83 GLN A N 1
ATOM 673 C CA . GLN A 1 83 ? 13.585 -13.127 -14.748 1.00 88.19 83 GLN A CA 1
ATOM 674 C C . GLN A 1 83 ? 13.862 -11.993 -13.751 1.00 88.19 83 GLN A C 1
ATOM 676 O O . GLN A 1 83 ? 13.422 -12.053 -12.596 1.00 88.19 83 GLN A O 1
ATOM 681 N N . GLU A 1 84 ? 14.596 -10.959 -14.165 1.00 77.62 84 GLU A N 1
ATOM 682 C CA . GLU A 1 84 ? 14.864 -9.783 -13.333 1.00 77.62 84 GLU A CA 1
ATOM 683 C C . GLU A 1 84 ? 13.570 -9.008 -13.040 1.00 77.62 84 GLU A C 1
ATOM 685 O O . GLU A 1 84 ? 13.338 -8.595 -11.896 1.00 77.62 84 GLU A O 1
ATOM 690 N N . PHE A 1 85 ? 12.688 -8.880 -14.035 1.00 81.12 85 PHE A N 1
ATOM 691 C CA . PHE A 1 85 ? 11.376 -8.258 -13.880 1.00 81.12 85 PHE A CA 1
ATOM 692 C C . PHE A 1 85 ? 10.478 -9.040 -12.912 1.00 81.12 85 PHE A C 1
ATOM 694 O O . PHE A 1 85 ? 9.938 -8.456 -11.967 1.00 81.12 85 PHE A O 1
ATOM 701 N N . ASP A 1 86 ? 10.378 -10.360 -13.073 1.00 86.56 86 ASP A N 1
ATOM 702 C CA . ASP A 1 86 ? 9.604 -11.228 -12.180 1.00 86.56 86 ASP A CA 1
ATOM 703 C C . ASP A 1 86 ? 10.137 -11.177 -10.745 1.00 86.56 86 ASP A C 1
ATOM 705 O O . ASP A 1 86 ? 9.370 -11.089 -9.781 1.00 86.56 86 ASP A O 1
ATOM 709 N N . THR A 1 87 ? 11.461 -11.168 -10.578 1.00 87.12 87 THR A N 1
ATOM 710 C CA . THR A 1 87 ? 12.103 -11.022 -9.264 1.00 87.12 87 THR A CA 1
ATOM 711 C C . THR A 1 87 ? 11.736 -9.685 -8.619 1.00 87.12 87 THR A C 1
ATOM 713 O O . THR A 1 87 ? 11.390 -9.634 -7.434 1.00 87.12 87 THR A O 1
ATOM 716 N N . CYS A 1 88 ? 11.758 -8.597 -9.392 1.00 78.75 88 CYS A N 1
ATOM 717 C CA . CYS A 1 88 ? 11.349 -7.274 -8.927 1.00 78.75 88 CYS A CA 1
ATOM 718 C C . CYS A 1 88 ? 9.872 -7.256 -8.495 1.00 78.75 88 CYS A C 1
ATOM 720 O O . CYS A 1 88 ? 9.554 -6.815 -7.385 1.00 78.75 88 CYS A O 1
ATOM 722 N N . MET A 1 89 ? 8.981 -7.802 -9.326 1.00 83.81 89 MET A N 1
ATOM 723 C CA . MET A 1 89 ? 7.545 -7.860 -9.047 1.00 83.81 89 MET A CA 1
ATOM 724 C C . MET A 1 89 ? 7.223 -8.697 -7.810 1.00 83.81 89 MET A C 1
ATOM 726 O O . MET A 1 89 ? 6.434 -8.268 -6.966 1.00 83.81 89 MET A O 1
ATOM 730 N N . ASN A 1 90 ? 7.871 -9.849 -7.647 1.00 87.56 90 ASN A N 1
ATOM 731 C CA . ASN A 1 90 ? 7.693 -10.694 -6.467 1.00 87.56 90 ASN A CA 1
ATOM 732 C C . ASN A 1 90 ? 8.163 -9.990 -5.187 1.00 87.56 90 ASN A C 1
ATOM 734 O O . ASN A 1 90 ? 7.456 -10.013 -4.178 1.00 87.56 90 ASN A O 1
ATOM 738 N N . ASN A 1 91 ? 9.297 -9.285 -5.234 1.00 80.25 91 ASN A N 1
ATOM 739 C CA . ASN A 1 91 ? 9.778 -8.487 -4.102 1.00 80.25 91 ASN A CA 1
ATOM 740 C C . ASN A 1 91 ? 8.799 -7.364 -3.726 1.00 80.25 91 ASN A C 1
ATOM 742 O O . ASN A 1 91 ? 8.587 -7.093 -2.540 1.00 80.25 91 ASN A O 1
ATOM 746 N N . LEU A 1 92 ? 8.180 -6.716 -4.718 1.00 80.25 92 LEU A N 1
ATOM 747 C CA . LEU A 1 92 ? 7.167 -5.687 -4.485 1.00 80.2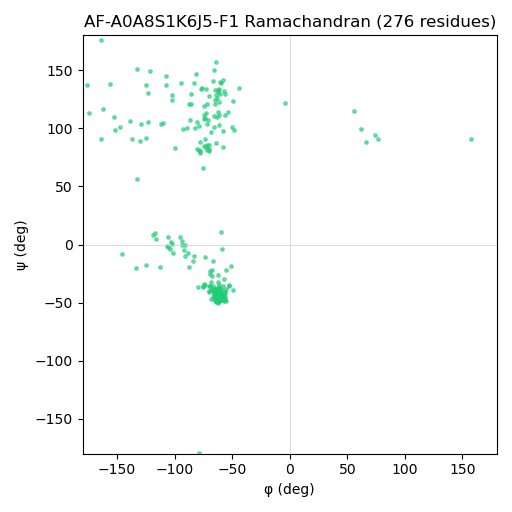5 92 LEU A CA 1
ATOM 748 C C . LEU A 1 92 ? 5.902 -6.273 -3.842 1.00 80.25 92 LEU A C 1
ATOM 750 O O . LEU A 1 92 ? 5.412 -5.738 -2.844 1.00 80.25 92 LEU A O 1
ATOM 754 N N . ILE A 1 93 ? 5.398 -7.388 -4.376 1.00 84.88 93 ILE A N 1
ATOM 755 C CA . ILE A 1 93 ? 4.230 -8.097 -3.834 1.00 84.88 93 ILE A CA 1
ATOM 756 C C . ILE A 1 93 ? 4.487 -8.532 -2.388 1.00 84.88 93 ILE A C 1
ATOM 758 O O . ILE A 1 93 ? 3.611 -8.354 -1.534 1.00 84.88 93 ILE A O 1
ATOM 762 N N . GLN A 1 94 ? 5.684 -9.047 -2.094 1.00 87.25 94 GLN A N 1
ATOM 763 C CA . GLN A 1 94 ? 6.054 -9.460 -0.744 1.00 87.25 94 GLN A CA 1
ATOM 764 C C . GLN A 1 94 ? 6.039 -8.271 0.221 1.00 87.25 94 GLN A C 1
ATOM 766 O O . GLN A 1 94 ? 5.338 -8.322 1.228 1.00 87.25 94 GLN A O 1
ATOM 771 N N . LYS A 1 95 ? 6.692 -7.153 -0.129 1.00 82.25 95 LYS A N 1
ATOM 772 C CA . LYS A 1 95 ? 6.689 -5.935 0.704 1.00 82.25 95 LYS A CA 1
ATOM 773 C C . LYS A 1 95 ? 5.277 -5.409 0.977 1.00 82.25 95 LYS A C 1
ATOM 775 O O . LYS A 1 95 ? 4.972 -5.006 2.099 1.00 82.25 95 LYS A O 1
ATOM 780 N N . LEU A 1 96 ? 4.405 -5.412 -0.034 1.00 80.25 96 LEU A N 1
ATOM 781 C CA . LEU A 1 96 ? 3.008 -4.995 0.125 1.00 80.25 96 LEU A CA 1
ATOM 782 C C . LEU A 1 96 ? 2.219 -5.955 1.025 1.00 80.25 96 LEU A C 1
ATOM 784 O O . LEU A 1 96 ? 1.361 -5.517 1.795 1.00 80.25 96 LEU A O 1
ATOM 788 N N . THR A 1 97 ? 2.510 -7.252 0.942 1.00 85.75 97 THR A N 1
ATOM 789 C CA . THR A 1 97 ? 1.892 -8.283 1.784 1.00 85.75 97 THR A CA 1
ATOM 790 C C . THR A 1 97 ? 2.332 -8.145 3.238 1.00 85.75 97 THR A C 1
ATOM 792 O O . THR A 1 97 ? 1.472 -8.080 4.117 1.00 85.75 97 THR A O 1
ATOM 795 N N . ASP A 1 98 ? 3.632 -7.984 3.485 1.00 85.25 98 ASP A N 1
ATOM 796 C CA . ASP A 1 98 ? 4.192 -7.782 4.825 1.00 85.25 98 ASP A CA 1
ATOM 797 C C . ASP A 1 98 ? 3.580 -6.544 5.490 1.00 85.25 98 ASP A C 1
ATOM 799 O O . ASP A 1 98 ? 3.112 -6.592 6.628 1.00 85.25 98 ASP A O 1
ATOM 803 N N . TYR A 1 99 ? 3.494 -5.439 4.746 1.00 81.00 99 TYR A N 1
ATOM 804 C CA . TYR A 1 99 ? 2.904 -4.198 5.239 1.00 81.00 99 TYR A CA 1
ATOM 805 C C . TYR A 1 99 ? 1.401 -4.334 5.535 1.00 81.00 99 TYR A C 1
ATOM 807 O O . TYR A 1 99 ? 0.898 -3.842 6.549 1.00 81.00 99 TYR A O 1
ATOM 815 N N . LYS A 1 100 ? 0.662 -5.046 4.675 1.00 84.44 100 LYS A N 1
ATOM 816 C CA . LYS A 1 100 ? -0.755 -5.368 4.895 1.00 84.44 100 LYS A CA 1
ATOM 817 C C . LYS A 1 100 ? -0.949 -6.191 6.167 1.00 84.44 100 LYS A C 1
ATOM 819 O O . LYS A 1 100 ? -1.897 -5.929 6.912 1.00 84.44 100 LYS A O 1
ATOM 824 N N . ASP A 1 101 ? -0.104 -7.186 6.405 1.00 86.94 101 ASP A N 1
ATOM 825 C CA . ASP A 1 101 ? -0.226 -8.049 7.576 1.00 86.94 101 ASP A CA 1
ATOM 826 C C . ASP A 1 101 ? 0.213 -7.338 8.860 1.00 86.94 101 ASP A C 1
ATOM 828 O O . ASP A 1 101 ? -0.472 -7.475 9.875 1.00 86.94 101 ASP A O 1
ATOM 832 N N . GLN A 1 102 ? 1.215 -6.456 8.796 1.00 86.19 102 GLN A N 1
ATOM 833 C CA . GLN A 1 102 ? 1.552 -5.548 9.894 1.00 86.19 102 GLN A CA 1
ATOM 834 C C . GLN A 1 102 ? 0.356 -4.664 10.289 1.00 86.19 102 GLN A C 1
ATOM 836 O O . GLN A 1 102 ? -0.014 -4.613 11.462 1.00 86.19 102 GLN A O 1
ATOM 841 N N . ILE A 1 103 ? -0.311 -4.025 9.317 1.00 78.44 103 ILE A N 1
ATOM 842 C CA . ILE A 1 103 ? -1.508 -3.206 9.582 1.00 78.44 103 ILE A CA 1
ATOM 843 C C . ILE A 1 103 ? -2.632 -4.044 10.197 1.00 78.44 103 ILE A C 1
ATOM 845 O O . ILE A 1 103 ? -3.317 -3.595 11.119 1.00 78.44 103 ILE A O 1
ATOM 849 N N . LYS A 1 104 ? -2.866 -5.258 9.685 1.00 85.25 104 LYS A N 1
ATOM 850 C CA . LYS A 1 104 ? -3.893 -6.144 10.246 1.00 85.25 104 LYS A CA 1
ATOM 851 C C . LYS A 1 104 ? -3.588 -6.516 11.690 1.00 85.25 104 LYS A C 1
ATOM 853 O O . LYS A 1 104 ? -4.529 -6.581 12.477 1.00 85.25 104 LYS A O 1
ATOM 858 N N . GLU A 1 105 ? -2.329 -6.790 12.015 1.00 89.56 105 GLU A N 1
ATOM 859 C CA . GLU A 1 105 ? -1.924 -7.167 13.366 1.00 89.56 105 GLU A CA 1
ATOM 860 C C . GLU A 1 105 ? -2.101 -5.998 14.337 1.00 89.56 105 GLU A C 1
ATOM 862 O O . GLU A 1 105 ? -2.724 -6.165 15.384 1.00 89.56 105 GLU A O 1
ATOM 867 N N . GLU A 1 106 ? -1.679 -4.791 13.944 1.00 82.38 106 GLU A N 1
ATOM 868 C CA . GLU A 1 106 ? -1.923 -3.566 14.717 1.00 82.38 106 GLU A CA 1
ATOM 869 C C . GLU A 1 106 ? -3.425 -3.365 14.985 1.00 82.38 106 GLU A C 1
ATOM 871 O O . GLU A 1 106 ? -3.837 -3.181 16.129 1.00 82.38 106 GLU A O 1
ATOM 876 N N . ILE A 1 107 ? -4.272 -3.488 13.956 1.00 79.56 107 ILE A N 1
ATOM 877 C CA . ILE A 1 107 ? -5.733 -3.359 14.105 1.00 79.56 107 ILE A CA 1
ATOM 878 C C . ILE A 1 107 ? -6.318 -4.482 14.976 1.00 79.56 107 ILE A C 1
ATOM 880 O O . ILE A 1 107 ? -7.264 -4.245 15.734 1.00 79.56 107 ILE A O 1
ATOM 884 N N . ARG A 1 108 ? -5.810 -5.715 14.856 1.00 87.00 108 ARG A N 1
ATOM 885 C CA . ARG A 1 108 ? -6.295 -6.866 15.630 1.00 87.00 108 ARG A CA 1
ATOM 886 C C . ARG A 1 108 ? -6.013 -6.675 17.113 1.00 87.00 108 ARG A C 1
ATOM 888 O O . ARG A 1 108 ? -6.937 -6.854 17.903 1.00 87.00 108 ARG A O 1
ATOM 895 N N . ASN A 1 109 ? -4.793 -6.285 17.467 1.00 84.19 109 ASN A N 1
ATOM 896 C CA . ASN A 1 109 ? -4.398 -6.055 18.855 1.00 84.19 109 ASN A CA 1
ATOM 897 C C . ASN A 1 109 ? -5.284 -4.987 19.505 1.00 84.19 109 ASN A C 1
ATOM 899 O O . ASN A 1 109 ? -5.856 -5.215 20.566 1.00 84.19 109 ASN A O 1
ATOM 903 N N . GLU A 1 110 ? -5.546 -3.886 18.801 1.00 79.75 110 GLU A N 1
ATOM 904 C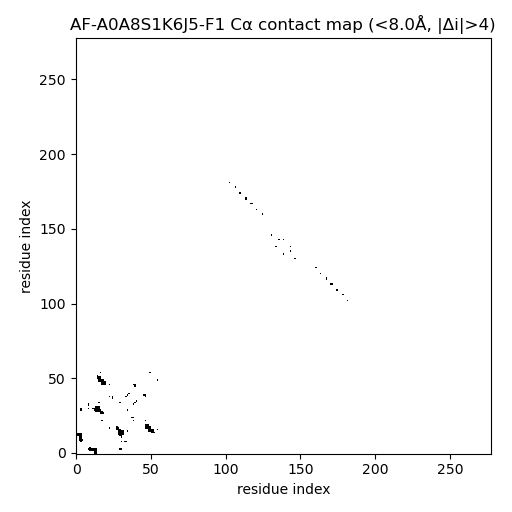 CA . GLU A 1 110 ? -6.427 -2.835 19.323 1.00 79.75 110 GLU A CA 1
ATOM 905 C C . GLU A 1 110 ? -7.898 -3.261 19.429 1.00 79.75 110 GLU A C 1
ATOM 907 O O . GLU A 1 110 ? -8.626 -2.819 20.322 1.00 79.75 110 GLU A O 1
ATOM 912 N N . LYS A 1 111 ? -8.366 -4.130 18.523 1.00 82.06 111 LYS A N 1
ATOM 913 C CA . LYS A 1 111 ? -9.712 -4.706 18.616 1.00 82.06 111 LYS A CA 1
ATOM 914 C C . LYS A 1 111 ? -9.834 -5.624 19.832 1.00 82.06 111 LYS A C 1
ATOM 916 O O . LYS A 1 111 ? -10.881 -5.603 20.475 1.00 82.06 111 LYS A O 1
ATOM 921 N N . ILE A 1 112 ? -8.804 -6.417 20.127 1.00 85.00 112 ILE A N 1
ATOM 922 C CA . ILE A 1 112 ? -8.765 -7.283 21.312 1.00 85.00 112 ILE A CA 1
ATOM 923 C C . ILE A 1 112 ? -8.854 -6.421 22.574 1.00 85.00 112 ILE A C 1
ATOM 925 O O . ILE A 1 112 ? -9.733 -6.669 23.395 1.00 85.00 112 ILE A O 1
ATOM 929 N N . ASP A 1 113 ? -8.058 -5.354 22.670 1.00 83.31 113 ASP A N 1
ATOM 930 C CA . ASP A 1 113 ? -8.096 -4.426 23.809 1.00 83.31 113 ASP A CA 1
ATOM 931 C C . ASP A 1 113 ? -9.489 -3.814 24.016 1.00 83.31 113 ASP A C 1
ATOM 933 O O . ASP A 1 113 ? -10.005 -3.770 25.135 1.00 83.31 113 ASP A O 1
ATOM 937 N N . PHE A 1 114 ? -10.146 -3.385 22.932 1.00 78.88 114 PHE A N 1
ATOM 938 C CA . PHE A 1 114 ? -11.501 -2.837 23.015 1.00 78.88 114 PHE A CA 1
ATOM 939 C C . PHE A 1 114 ? -12.539 -3.881 23.452 1.00 78.88 114 PHE A C 1
ATOM 941 O O . PHE A 1 114 ? -13.425 -3.565 24.242 1.00 78.88 114 PHE A O 1
ATOM 948 N N . VAL A 1 115 ? -12.443 -5.120 22.957 1.00 84.31 115 VAL A N 1
ATOM 949 C CA . VAL A 1 115 ? -13.343 -6.213 23.363 1.00 84.31 115 VAL A CA 1
ATOM 950 C C . VAL A 1 115 ? -13.170 -6.536 24.846 1.00 84.31 115 VAL A C 1
ATOM 952 O O . VAL A 1 115 ? -14.172 -6.682 25.543 1.00 84.31 115 VAL A O 1
ATOM 955 N N . THR A 1 116 ? -11.932 -6.584 25.344 1.00 88.81 116 THR A N 1
ATOM 956 C CA . THR A 1 116 ? -11.646 -6.763 26.776 1.00 88.81 116 THR A CA 1
ATOM 957 C C . THR A 1 116 ? -12.307 -5.665 27.605 1.00 88.81 116 THR A C 1
ATOM 959 O O . THR A 1 116 ? -13.031 -5.964 28.548 1.00 88.81 116 THR A O 1
ATOM 962 N N . TYR A 1 117 ? -12.170 -4.402 27.191 1.00 82.25 117 TYR A N 1
ATOM 963 C CA . TYR A 1 117 ? -12.795 -3.275 27.886 1.00 82.25 117 TYR A CA 1
ATOM 964 C C . TYR A 1 117 ? -14.335 -3.360 27.909 1.00 82.25 117 TYR A C 1
ATOM 966 O O . TYR A 1 117 ? -14.963 -3.066 28.925 1.00 82.25 117 TYR A O 1
ATOM 974 N N . VAL A 1 118 ? -14.963 -3.793 26.807 1.00 80.69 118 VAL A N 1
ATOM 975 C CA . VAL A 1 118 ? -16.422 -4.011 26.744 1.00 80.69 118 VAL A CA 1
ATOM 976 C C . VAL A 1 118 ? -16.861 -5.152 27.664 1.00 80.69 118 VAL A C 1
ATOM 978 O O . VAL A 1 118 ? -17.883 -5.030 28.339 1.00 80.69 118 VAL A O 1
ATOM 981 N N . ASN A 1 119 ? -16.102 -6.246 27.718 1.00 88.88 119 ASN A N 1
ATOM 982 C CA . ASN A 1 119 ? -16.408 -7.373 28.597 1.00 88.88 119 ASN A CA 1
ATOM 983 C C . ASN A 1 119 ? -16.306 -6.976 30.075 1.00 88.88 119 ASN A C 1
ATOM 985 O O . ASN A 1 119 ? -17.225 -7.273 30.836 1.00 88.88 119 ASN A O 1
ATOM 989 N N . ASP A 1 120 ? -15.261 -6.240 30.458 1.00 83.94 120 ASP A N 1
ATOM 990 C CA . ASP A 1 120 ? -15.101 -5.716 31.820 1.00 83.94 120 ASP A CA 1
ATOM 991 C C . ASP A 1 120 ? -16.256 -4.781 32.202 1.00 83.94 120 ASP A C 1
ATOM 993 O O . ASP A 1 120 ? -16.783 -4.847 33.315 1.00 83.94 120 ASP A O 1
ATOM 997 N N . PHE A 1 121 ? -16.690 -3.919 31.275 1.00 82.12 121 PHE A N 1
ATOM 998 C CA . PHE A 1 121 ? -17.853 -3.058 31.483 1.00 82.12 121 PHE A CA 1
ATOM 999 C C . PHE A 1 121 ? -19.133 -3.874 31.706 1.00 82.12 121 PHE A C 1
ATOM 1001 O O . PHE A 1 121 ? -19.846 -3.640 32.683 1.00 82.12 121 PHE A O 1
ATOM 1008 N N . ASN A 1 122 ? -19.407 -4.861 30.850 1.00 81.38 122 ASN A N 1
ATOM 1009 C CA . ASN A 1 122 ? -20.587 -5.717 30.984 1.00 81.38 122 ASN A CA 1
ATOM 1010 C C . ASN A 1 122 ? -20.566 -6.504 32.299 1.00 81.38 122 ASN A C 1
ATOM 1012 O O . ASN A 1 122 ? -21.580 -6.561 32.989 1.00 81.38 122 ASN A O 1
ATOM 1016 N N . GLN A 1 123 ? -19.405 -7.023 32.703 1.00 87.62 123 GLN A N 1
ATOM 1017 C CA . GLN A 1 123 ? -19.254 -7.729 33.973 1.00 87.62 123 GLN A CA 1
ATOM 1018 C C . GLN A 1 123 ? -19.551 -6.814 35.171 1.00 87.62 123 GLN A C 1
ATOM 1020 O O . GLN A 1 123 ? -20.242 -7.223 36.104 1.00 87.62 123 GLN A O 1
ATOM 1025 N N . LYS A 1 124 ? -19.078 -5.559 35.151 1.00 81.62 124 LYS A N 1
ATOM 1026 C CA . LYS A 1 124 ? -19.415 -4.569 36.190 1.00 81.62 124 LYS A CA 1
ATOM 1027 C C . LYS A 1 124 ? -20.912 -4.271 36.231 1.00 81.62 124 LYS A C 1
ATOM 1029 O O . LYS A 1 124 ? -21.463 -4.081 37.313 1.00 81.62 124 LYS A O 1
ATOM 1034 N N . VAL A 1 125 ? -21.562 -4.194 35.069 1.00 77.00 125 VAL A N 1
ATOM 1035 C CA . VAL A 1 125 ? -23.011 -3.986 34.966 1.00 77.00 125 VAL A CA 1
ATOM 1036 C C . VAL A 1 125 ? -23.760 -5.175 35.569 1.00 77.00 125 VAL A C 1
ATOM 1038 O O . VAL A 1 125 ? -24.610 -4.971 36.431 1.00 77.00 125 VAL A O 1
ATOM 1041 N N . GLU A 1 126 ? -23.402 -6.404 35.196 1.00 82.75 126 GLU A N 1
ATOM 1042 C CA . GLU A 1 126 ? -24.014 -7.633 35.718 1.00 82.75 126 GLU A CA 1
ATOM 1043 C C . GLU A 1 126 ? -23.845 -7.761 37.236 1.00 82.75 126 GLU A C 1
ATOM 1045 O O . GLU A 1 126 ? -24.834 -7.943 37.945 1.00 82.75 126 GLU A O 1
ATOM 1050 N N . GLN A 1 127 ? -22.632 -7.544 37.758 1.00 81.38 127 GLN A N 1
ATOM 1051 C CA . GLN A 1 127 ? -22.363 -7.549 39.205 1.00 81.38 127 GLN A CA 1
ATOM 1052 C C . GLN A 1 127 ? -23.222 -6.540 39.978 1.00 81.38 127 GLN A C 1
ATOM 1054 O O . GLN A 1 127 ? -23.523 -6.752 41.152 1.00 81.38 127 GLN A O 1
ATOM 1059 N N . LYS A 1 128 ? -23.611 -5.430 39.339 1.00 77.69 128 LYS A N 1
ATOM 1060 C CA . LYS A 1 128 ? -24.470 -4.409 39.948 1.00 77.69 128 LYS A CA 1
ATOM 1061 C C . LYS A 1 128 ? -25.970 -4.699 39.768 1.00 77.69 128 LYS A C 1
ATOM 1063 O O . LYS A 1 128 ? -26.756 -4.141 40.525 1.00 77.69 128 LYS A O 1
ATOM 1068 N N . ILE A 1 129 ? -26.386 -5.537 38.811 1.00 72.88 129 ILE A N 1
ATOM 1069 C CA . ILE A 1 129 ? -27.803 -5.771 38.444 1.00 72.88 129 ILE A CA 1
ATOM 1070 C C . ILE A 1 129 ? -28.394 -7.074 39.023 1.00 72.88 129 ILE A C 1
ATOM 1072 O O . ILE A 1 129 ? -29.611 -7.252 38.977 1.00 72.88 129 ILE A O 1
ATOM 1076 N N . ASP A 1 130 ? -27.589 -7.935 39.648 1.00 68.62 130 ASP A N 1
ATOM 1077 C CA . ASP A 1 130 ? -27.926 -9.310 40.087 1.00 68.62 130 ASP A CA 1
ATOM 1078 C C . ASP A 1 130 ? -29.098 -9.479 41.100 1.00 68.62 130 ASP A C 1
ATOM 1080 O O . ASP A 1 130 ? -29.330 -10.551 41.646 1.00 68.62 130 ASP A O 1
ATOM 1084 N N . LEU A 1 131 ? -29.885 -8.432 41.367 1.00 63.94 131 LEU A N 1
ATOM 1085 C CA . LEU A 1 131 ? -31.040 -8.437 42.275 1.00 63.94 131 LEU A CA 1
ATOM 1086 C C . LEU A 1 131 ? -32.405 -8.383 41.563 1.00 63.94 131 LEU A C 1
ATOM 1088 O O . LEU A 1 131 ? -33.438 -8.394 42.231 1.00 63.94 131 LEU A O 1
ATOM 1092 N N . GLN A 1 132 ? -32.457 -8.314 40.227 1.00 59.09 132 GLN A N 1
ATOM 1093 C CA . GLN A 1 132 ? -33.713 -8.023 39.512 1.00 59.09 132 GLN A CA 1
ATOM 1094 C C . GLN A 1 132 ? -34.751 -9.162 39.466 1.00 59.09 132 GLN A C 1
ATOM 1096 O O . GLN A 1 132 ? -35.894 -8.894 39.103 1.00 59.09 132 GLN A O 1
ATOM 1101 N N . ASN A 1 133 ? -34.420 -10.397 39.863 1.00 64.50 133 ASN A N 1
ATOM 1102 C CA . ASN A 1 133 ? -35.299 -11.557 39.630 1.00 64.50 133 ASN A CA 1
ATOM 1103 C C . ASN A 1 133 ? -35.845 -12.258 40.884 1.00 64.50 133 ASN A C 1
ATOM 1105 O O . ASN A 1 133 ? -36.539 -13.268 40.759 1.00 64.50 133 ASN A O 1
ATOM 1109 N N . THR A 1 134 ? -35.591 -11.738 42.084 1.00 70.81 134 THR A N 1
ATOM 1110 C CA . THR A 1 134 ? -36.012 -12.402 43.326 1.00 70.81 134 THR A CA 1
ATOM 1111 C C . THR A 1 134 ? -37.262 -11.739 43.903 1.00 70.81 134 THR A C 1
ATOM 1113 O O . THR A 1 134 ? -37.310 -10.521 44.077 1.00 70.81 134 THR A O 1
ATOM 1116 N N . GLN A 1 135 ? -38.299 -12.523 44.221 1.00 80.56 135 GLN A N 1
ATOM 1117 C CA . GLN A 1 135 ? -39.475 -11.988 44.914 1.00 80.56 135 GLN A CA 1
ATOM 1118 C C . GLN A 1 135 ? -39.061 -11.475 46.298 1.00 80.56 135 GLN A C 1
ATOM 1120 O O . GLN A 1 135 ? -38.498 -12.228 47.088 1.00 80.56 135 GLN A O 1
ATOM 1125 N N . ILE A 1 136 ? -39.385 -10.214 46.613 1.00 79.81 136 ILE A N 1
ATOM 1126 C CA . ILE A 1 136 ? -39.011 -9.556 47.882 1.00 79.81 136 ILE A CA 1
ATOM 1127 C C . ILE A 1 136 ? -39.422 -10.392 49.104 1.00 79.81 136 ILE A C 1
ATOM 1129 O O . ILE A 1 136 ? -38.696 -10.446 50.090 1.00 79.81 136 ILE A O 1
ATOM 1133 N N . SER A 1 137 ? -40.559 -11.089 49.026 1.00 86.44 137 SER A N 1
ATOM 1134 C CA . SER A 1 137 ? -41.085 -11.950 50.092 1.00 86.44 137 SER A CA 1
ATOM 1135 C C . SER A 1 137 ? -40.243 -13.195 50.389 1.00 86.44 137 SER A C 1
ATOM 1137 O O . SER A 1 137 ? -40.472 -13.840 51.406 1.00 86.44 137 SER A O 1
ATOM 1139 N N . GLN A 1 138 ? -39.307 -13.558 49.510 1.00 88.00 138 GLN A N 1
ATOM 1140 C CA . GLN A 1 138 ? -38.421 -14.716 49.665 1.00 88.00 138 GLN A CA 1
ATOM 1141 C C . GLN A 1 138 ? -36.999 -14.323 50.081 1.00 88.00 138 GLN A C 1
ATOM 1143 O O . GLN A 1 138 ? -36.172 -15.199 50.322 1.00 88.00 138 GLN A O 1
ATOM 1148 N N . LEU A 1 139 ? -36.710 -13.022 50.170 1.00 88.00 139 LEU A N 1
ATOM 1149 C CA . LEU A 1 139 ? -35.387 -12.529 50.520 1.00 88.00 139 LEU A CA 1
ATOM 1150 C C . LEU A 1 139 ? -35.122 -12.678 52.019 1.00 88.00 139 LEU A C 1
ATOM 1152 O O . LEU A 1 139 ? -35.934 -12.303 52.866 1.00 88.00 139 LEU A O 1
ATOM 1156 N N . SER A 1 140 ? -33.935 -13.167 52.352 1.00 91.69 140 SER A N 1
ATOM 1157 C CA . SER A 1 140 ? -33.392 -13.086 53.703 1.00 91.69 140 SER A CA 1
ATOM 1158 C C . SER A 1 140 ? -33.151 -11.626 54.111 1.00 91.69 140 SER A C 1
ATOM 1160 O O . SER A 1 140 ? -32.914 -10.751 53.275 1.00 91.69 140 SER A O 1
ATOM 1162 N N . THR A 1 141 ? -33.113 -11.347 55.417 1.00 89.75 141 THR A N 1
ATOM 1163 C CA . THR A 1 141 ? -32.802 -10.006 55.951 1.00 89.75 141 THR A CA 1
ATOM 1164 C C . THR A 1 141 ? -31.489 -9.442 55.395 1.00 89.75 141 THR A C 1
ATOM 1166 O O . THR A 1 141 ? -31.382 -8.246 55.131 1.00 89.75 141 THR A O 1
ATOM 1169 N N . ASN A 1 142 ? -30.491 -10.302 55.168 1.00 87.88 142 ASN A N 1
ATOM 1170 C CA . ASN A 1 142 ? -29.219 -9.897 54.571 1.00 87.88 142 ASN A CA 1
ATOM 1171 C C . ASN A 1 142 ? -29.378 -9.435 53.114 1.00 87.88 142 ASN A C 1
ATOM 1173 O O . ASN A 1 142 ? -28.772 -8.440 52.721 1.00 87.88 142 ASN A O 1
ATOM 1177 N N . GLU A 1 143 ? -30.190 -10.122 52.311 1.00 84.44 143 GLU A N 1
ATOM 1178 C CA . GLU A 1 143 ? -30.470 -9.728 50.923 1.00 84.44 143 GLU A CA 1
ATOM 1179 C C . GLU A 1 143 ? -31.326 -8.458 50.845 1.00 84.44 143 GLU A C 1
ATOM 1181 O O . GLU A 1 143 ? -31.089 -7.605 49.986 1.00 84.44 143 GLU A O 1
ATOM 1186 N N . ILE A 1 144 ? -32.262 -8.280 51.783 1.00 83.75 144 ILE A N 1
ATOM 1187 C CA . ILE A 1 144 ? -33.036 -7.039 51.921 1.00 83.75 144 ILE A CA 1
ATOM 1188 C C . ILE A 1 144 ? -32.099 -5.863 52.219 1.00 83.75 144 ILE A C 1
ATOM 1190 O O . ILE A 1 144 ? -32.159 -4.844 51.532 1.00 83.75 144 ILE A O 1
ATOM 1194 N N . ASN A 1 145 ? -31.181 -6.009 53.180 1.00 87.31 145 ASN A N 1
ATOM 1195 C CA . ASN A 1 145 ? -30.207 -4.963 53.505 1.00 87.31 145 ASN A CA 1
ATOM 1196 C C . ASN A 1 145 ? -29.308 -4.622 52.306 1.00 87.31 145 ASN A C 1
ATOM 1198 O O . ASN A 1 145 ? -29.106 -3.443 52.014 1.00 87.31 145 ASN A O 1
ATOM 1202 N N . LYS A 1 146 ? -28.833 -5.630 51.556 1.00 85.06 146 LYS A N 1
ATOM 1203 C CA . LYS A 1 146 ? -28.087 -5.410 50.302 1.00 85.06 146 LYS A CA 1
ATOM 1204 C C . LYS A 1 146 ? -28.912 -4.629 49.275 1.00 85.06 146 LYS A C 1
ATOM 1206 O O . LYS A 1 146 ? -28.391 -3.701 48.661 1.00 85.06 146 LYS A O 1
ATOM 1211 N N . SER A 1 147 ? -30.195 -4.959 49.128 1.00 81.94 147 SER A N 1
ATOM 1212 C CA . SER A 1 147 ? -31.114 -4.277 48.206 1.00 81.94 147 SER A CA 1
ATOM 1213 C C . SER A 1 147 ? -31.347 -2.813 48.599 1.00 81.94 147 SER A C 1
ATOM 1215 O O . SER A 1 147 ? -31.334 -1.931 47.740 1.00 81.94 147 SER A O 1
ATOM 1217 N N . ILE A 1 148 ? -31.487 -2.528 49.898 1.00 85.31 148 ILE A N 1
ATOM 1218 C CA . ILE A 1 148 ? -31.593 -1.158 50.420 1.00 85.31 148 ILE A CA 1
ATOM 1219 C C . ILE A 1 148 ? -30.306 -0.375 50.136 1.00 85.31 148 ILE A C 1
ATOM 1221 O O . ILE A 1 148 ? -30.377 0.741 49.620 1.00 85.31 148 ILE A O 1
ATOM 1225 N N . SER A 1 149 ? -29.132 -0.954 50.410 1.00 85.12 149 SER A N 1
ATOM 1226 C CA . SER A 1 149 ? -27.846 -0.312 50.109 1.00 85.12 149 SER A CA 1
ATOM 1227 C C . SER A 1 149 ? -27.655 -0.059 48.612 1.00 85.12 149 SER A C 1
ATOM 1229 O O . SER A 1 149 ? -27.122 0.985 48.237 1.00 85.12 149 SER A O 1
ATOM 1231 N N . PHE A 1 150 ? -28.107 -0.972 47.748 1.00 86.44 150 PHE A N 1
ATOM 1232 C CA . PHE A 1 150 ? -28.118 -0.761 46.299 1.00 86.44 150 PHE A CA 1
ATOM 1233 C C . PHE A 1 150 ? -29.010 0.425 45.914 1.00 86.44 150 PHE A C 1
ATOM 1235 O O . PHE A 1 150 ? -28.555 1.327 45.213 1.00 86.44 150 PHE A O 1
ATOM 1242 N N . TYR A 1 151 ? -30.247 0.474 46.419 1.00 84.94 151 TYR A N 1
ATOM 1243 C CA . TYR A 1 151 ? -31.178 1.572 46.145 1.00 84.94 151 TYR A CA 1
ATOM 1244 C C . TYR A 1 151 ? -30.616 2.926 46.595 1.00 84.94 151 TYR A C 1
ATOM 1246 O O . TYR A 1 151 ? -30.626 3.889 45.826 1.00 84.94 151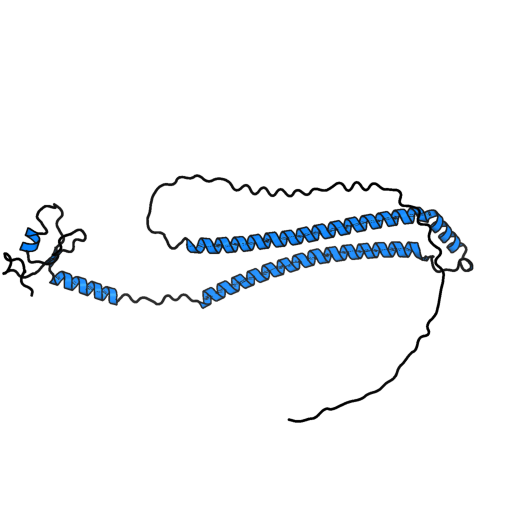 TYR A O 1
ATOM 1254 N N . GLN A 1 152 ? -30.052 2.988 47.804 1.00 89.06 152 GLN A N 1
ATOM 1255 C CA . GLN A 1 152 ? -29.423 4.195 48.349 1.00 89.06 152 GLN A CA 1
ATOM 1256 C C . GLN A 1 152 ? -28.227 4.668 47.508 1.00 89.06 152 GLN A C 1
ATOM 1258 O O . GLN A 1 152 ? -28.030 5.870 47.346 1.00 89.06 152 GLN A O 1
ATOM 1263 N N . ASN A 1 153 ? -27.461 3.739 46.931 1.00 88.69 153 ASN A N 1
ATOM 1264 C CA . ASN A 1 153 ? -26.296 4.044 46.098 1.00 88.69 153 ASN A CA 1
ATOM 1265 C C . ASN A 1 153 ? -26.600 4.115 44.592 1.00 88.69 153 ASN A C 1
ATOM 1267 O O . ASN A 1 153 ? -25.684 4.333 43.797 1.00 88.69 153 ASN A O 1
ATOM 1271 N N . SER A 1 154 ? -27.859 3.957 44.179 1.00 84.62 154 SER A N 1
ATOM 1272 C CA . SER A 1 154 ? -28.252 3.853 42.766 1.00 84.62 154 SER A CA 1
ATOM 1273 C C . SER A 1 154 ? -27.788 5.044 41.921 1.00 84.62 154 SER A C 1
ATOM 1275 O O . SER A 1 154 ? -27.271 4.852 40.824 1.00 84.62 154 SER A O 1
ATOM 1277 N N . ASN A 1 155 ? -27.868 6.268 42.449 1.00 88.50 155 ASN A N 1
ATOM 1278 C CA . ASN A 1 155 ? -27.386 7.465 41.753 1.00 88.50 155 ASN A CA 1
ATOM 1279 C C . ASN A 1 155 ? -25.873 7.424 41.493 1.00 88.50 155 ASN A C 1
ATOM 1281 O O . ASN A 1 155 ? -25.440 7.740 40.388 1.00 88.50 155 ASN A O 1
ATOM 1285 N N . ASN A 1 156 ? -25.075 6.991 42.474 1.00 87.62 156 ASN A N 1
ATOM 1286 C CA . ASN A 1 156 ? -23.625 6.852 42.309 1.00 87.62 156 ASN A CA 1
ATOM 1287 C C . ASN A 1 156 ? -23.300 5.772 41.273 1.00 87.62 156 ASN A C 1
ATOM 1289 O O . ASN A 1 156 ? -22.464 5.984 40.403 1.00 87.62 156 ASN A O 1
ATOM 1293 N N . ILE A 1 157 ? -24.033 4.653 41.298 1.00 82.69 157 ILE A N 1
ATOM 1294 C CA . ILE A 1 157 ? -23.910 3.591 40.294 1.00 82.69 157 ILE A CA 1
ATOM 1295 C C . ILE A 1 157 ? -24.202 4.126 38.888 1.00 82.69 157 ILE A C 1
ATOM 1297 O O .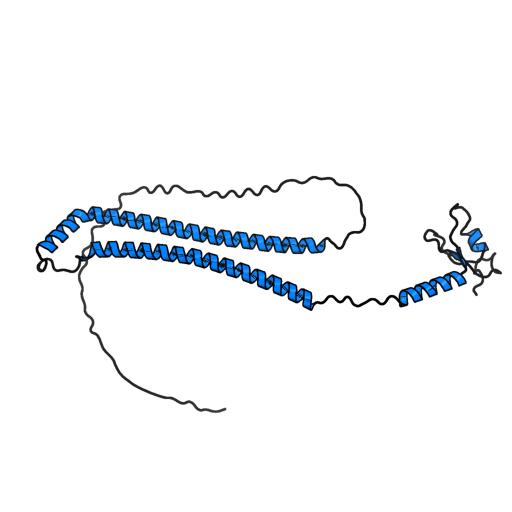 ILE A 1 157 ? -23.439 3.852 37.965 1.00 82.69 157 ILE A O 1
ATOM 1301 N N . VAL A 1 158 ? -25.278 4.899 38.717 1.00 84.12 158 VAL A N 1
ATOM 1302 C CA . VAL A 1 158 ? -25.634 5.508 37.426 1.00 84.12 158 VAL A CA 1
ATOM 1303 C C . VAL A 1 158 ? -24.563 6.499 36.966 1.00 84.12 158 VAL A C 1
ATOM 1305 O O . VAL A 1 158 ? -24.227 6.518 35.782 1.00 84.12 158 VAL A O 1
ATOM 1308 N N . LEU A 1 159 ? -24.009 7.307 37.874 1.00 89.62 159 LEU A N 1
ATOM 1309 C CA . LEU A 1 159 ? -22.919 8.235 37.559 1.00 89.62 159 LEU A CA 1
ATOM 1310 C C . LEU A 1 159 ? -21.650 7.495 37.115 1.00 89.62 159 LEU A C 1
ATOM 1312 O O . LEU A 1 159 ? -21.075 7.863 36.090 1.00 89.62 159 LEU A O 1
ATOM 1316 N N . ASP A 1 160 ? -21.264 6.430 37.819 1.00 83.88 160 ASP A N 1
ATOM 1317 C CA . ASP A 1 160 ? -20.130 5.582 37.438 1.00 83.88 160 ASP A CA 1
ATOM 1318 C C . ASP A 1 160 ? -20.337 4.973 36.047 1.00 83.88 160 ASP A C 1
ATOM 1320 O O . ASP A 1 160 ? -19.457 5.052 35.194 1.00 83.88 160 ASP A O 1
ATOM 1324 N N . LEU A 1 161 ? -21.524 4.415 35.780 1.00 82.88 161 LEU A N 1
ATOM 1325 C CA . LEU A 1 161 ? -21.840 3.812 34.482 1.00 82.88 161 LEU A CA 1
ATOM 1326 C C . LEU A 1 161 ? -21.835 4.841 33.348 1.00 82.88 161 LEU A C 1
ATOM 1328 O O . LEU A 1 161 ? -21.375 4.541 32.248 1.00 82.88 161 LEU A O 1
ATOM 1332 N N . ARG A 1 162 ? -22.306 6.068 33.601 1.00 89.12 162 ARG A N 1
ATOM 1333 C CA . ARG A 1 162 ? -22.209 7.165 32.625 1.00 89.12 162 ARG A CA 1
ATOM 1334 C C . ARG A 1 162 ? -20.762 7.538 32.329 1.00 89.12 162 ARG A C 1
ATOM 1336 O O . ARG A 1 162 ? -20.437 7.807 31.174 1.00 89.12 162 ARG A O 1
ATOM 1343 N N . LYS A 1 163 ? -19.904 7.558 33.350 1.00 90.38 163 LYS A N 1
ATOM 1344 C CA . LYS A 1 163 ? -18.475 7.821 33.173 1.00 90.38 163 LYS A CA 1
ATOM 1345 C C . LYS A 1 163 ? -17.819 6.723 32.334 1.00 90.38 163 LYS A C 1
ATOM 1347 O O . LYS A 1 163 ? -17.177 7.045 31.340 1.00 90.38 163 LYS A O 1
ATOM 1352 N N . ASP A 1 164 ? -18.062 5.457 32.670 1.00 81.88 164 ASP A N 1
ATOM 1353 C CA . ASP A 1 164 ? -17.533 4.314 31.917 1.00 81.88 164 ASP A CA 1
ATOM 1354 C C . ASP A 1 164 ? -18.022 4.330 30.448 1.00 81.88 164 ASP A C 1
ATOM 1356 O O . ASP A 1 164 ? -17.241 4.089 29.527 1.00 81.88 164 ASP A O 1
ATOM 1360 N N . LEU A 1 165 ? -19.286 4.701 30.193 1.00 83.19 165 LEU A N 1
ATOM 1361 C CA . LEU A 1 165 ? -19.812 4.897 28.831 1.00 83.19 165 LEU A CA 1
ATOM 1362 C C . LEU A 1 165 ? -19.101 6.029 28.073 1.00 83.19 165 LEU A C 1
ATOM 1364 O O . LEU A 1 165 ? -18.770 5.875 26.897 1.00 83.19 165 LEU A O 1
ATOM 1368 N N . SER A 1 166 ? -18.843 7.159 28.734 1.00 91.31 166 SER A N 1
ATOM 1369 C CA . SER A 1 166 ? -18.083 8.269 28.145 1.00 91.31 166 SER A CA 1
ATOM 1370 C C . SER A 1 166 ? -16.654 7.843 27.787 1.00 91.31 166 SER A C 1
ATOM 1372 O O . SER A 1 166 ? -16.164 8.139 26.693 1.00 91.31 166 SER A O 1
ATOM 1374 N N . ASP A 1 167 ? -15.983 7.108 28.674 1.00 83.75 167 ASP A N 1
ATOM 1375 C CA . ASP A 1 167 ? -14.630 6.600 28.435 1.00 83.75 167 ASP A CA 1
ATOM 1376 C C . ASP A 1 167 ? -14.603 5.596 27.267 1.00 83.75 167 ASP A C 1
ATOM 1378 O O . ASP A 1 167 ? -13.715 5.663 26.405 1.00 83.75 167 ASP A O 1
ATOM 1382 N N . LEU A 1 168 ? -15.628 4.740 27.156 1.00 81.00 168 LEU A N 1
ATOM 1383 C CA . LEU A 1 168 ? -15.822 3.830 26.024 1.00 81.00 168 LEU A CA 1
ATOM 1384 C C . LEU A 1 168 ? -15.950 4.587 24.690 1.00 81.00 168 LEU A C 1
ATOM 1386 O O . LEU A 1 168 ? -15.334 4.205 23.687 1.00 81.00 168 LEU A O 1
ATOM 1390 N N . GLU A 1 169 ? -16.714 5.682 24.658 1.00 87.38 169 GLU A N 1
ATOM 1391 C CA . GLU A 1 169 ? -16.839 6.525 23.463 1.00 87.38 169 GLU A CA 1
ATOM 1392 C C . GLU A 1 169 ? -15.515 7.185 23.069 1.00 87.38 169 GLU A C 1
ATOM 1394 O O . GLU A 1 169 ? -15.166 7.226 21.880 1.00 87.38 169 GLU A O 1
ATOM 1399 N N . ILE A 1 170 ? -14.751 7.677 24.048 1.00 89.31 170 ILE A N 1
ATOM 1400 C CA . ILE A 1 170 ? -13.415 8.240 23.819 1.00 89.31 170 ILE A CA 1
ATOM 1401 C C . ILE A 1 170 ? -12.492 7.170 23.227 1.00 89.31 170 ILE A C 1
ATOM 1403 O O . ILE A 1 170 ? -11.781 7.440 22.251 1.00 89.31 170 ILE A O 1
ATOM 1407 N N . HIS A 1 171 ? -12.521 5.948 23.763 1.00 82.25 171 HIS A N 1
ATOM 1408 C CA . HIS A 1 171 ? -11.713 4.842 23.255 1.00 82.25 171 HIS A CA 1
ATOM 1409 C C . HIS A 1 171 ? -12.089 4.476 21.811 1.00 82.25 171 HIS A C 1
ATOM 1411 O O . HIS A 1 171 ? -11.216 4.359 20.947 1.00 82.25 171 HIS A O 1
ATOM 1417 N N . LYS A 1 172 ? -13.390 4.402 21.502 1.00 84.75 172 LYS A N 1
ATOM 1418 C CA . LYS A 1 172 ? -13.899 4.179 20.137 1.00 84.75 172 LYS A CA 1
ATOM 1419 C C . LYS A 1 172 ? -13.419 5.257 19.157 1.00 84.75 172 LYS A C 1
ATOM 1421 O O . LYS A 1 172 ? -13.002 4.938 18.041 1.00 84.75 172 LYS A O 1
ATOM 1426 N N . LYS A 1 173 ? -13.441 6.535 19.557 1.00 89.44 173 LYS A N 1
ATOM 1427 C CA . LYS A 1 173 ? -12.921 7.649 18.738 1.00 89.44 173 LYS A CA 1
ATOM 1428 C C . LYS A 1 173 ? -11.412 7.522 18.502 1.00 89.44 173 LYS A C 1
ATOM 1430 O O . LYS A 1 173 ? -10.968 7.672 17.363 1.00 89.44 173 LYS A O 1
ATOM 1435 N N . LYS A 1 174 ? -10.631 7.190 19.539 1.00 86.06 174 LYS A N 1
ATOM 1436 C CA . LYS A 1 174 ? -9.179 6.948 19.425 1.00 86.06 174 LYS A CA 1
ATOM 1437 C C . LYS A 1 174 ? -8.865 5.807 18.452 1.00 86.06 174 LYS A C 1
ATOM 1439 O O . LYS A 1 174 ? -8.002 5.981 17.593 1.00 86.06 174 LYS A O 1
ATOM 1444 N N . LEU A 1 175 ? -9.595 4.693 18.537 1.00 82.06 175 LEU A N 1
ATOM 1445 C CA . LEU A 1 175 ? -9.460 3.548 17.629 1.00 82.06 175 LEU A CA 1
ATOM 1446 C C . LEU A 1 175 ? -9.709 3.953 16.166 1.00 82.06 175 LEU A C 1
ATOM 1448 O O . LEU A 1 175 ? -8.906 3.665 15.279 1.00 82.06 175 LEU A O 1
ATOM 1452 N N . ASN A 1 176 ? -10.790 4.694 15.909 1.00 83.56 176 ASN A N 1
ATOM 1453 C CA . ASN A 1 176 ? -11.105 5.183 14.564 1.00 83.56 176 ASN A CA 1
ATOM 1454 C C . ASN A 1 176 ? -10.024 6.124 14.010 1.00 83.56 176 ASN A C 1
ATOM 1456 O O . ASN A 1 176 ? -9.653 6.006 12.841 1.00 83.56 176 ASN A O 1
ATOM 1460 N N . LEU A 1 177 ? -9.483 7.020 14.842 1.00 89.50 177 LEU A N 1
ATOM 1461 C CA . LEU A 1 177 ? -8.398 7.919 14.444 1.00 89.50 177 LEU A CA 1
ATOM 1462 C C . LEU A 1 177 ? -7.123 7.146 14.083 1.00 89.50 177 LEU A C 1
ATOM 1464 O O . LEU A 1 177 ? -6.466 7.459 13.090 1.00 89.50 177 LEU A O 1
ATOM 1468 N N . LYS A 1 178 ? -6.764 6.124 14.864 1.00 83.69 178 LYS A N 1
ATOM 1469 C CA . LYS A 1 178 ? -5.607 5.273 14.559 1.00 83.69 178 LYS A CA 1
ATOM 1470 C C . LYS A 1 178 ? -5.801 4.488 13.263 1.00 83.69 178 LYS A C 1
ATOM 1472 O O . LYS A 1 178 ? -4.899 4.494 12.426 1.00 83.69 178 LYS A O 1
ATOM 1477 N N . LYS A 1 179 ? -6.997 3.933 13.029 1.00 84.19 179 LYS A N 1
ATOM 1478 C CA . LYS A 1 179 ? -7.357 3.296 11.750 1.00 84.19 179 LYS A CA 1
ATOM 1479 C C . LYS A 1 179 ? -7.184 4.257 10.569 1.00 84.19 179 LYS A C 1
ATOM 1481 O O . LYS A 1 179 ? -6.595 3.879 9.560 1.00 84.19 179 LYS A O 1
ATOM 1486 N N . GLN A 1 180 ? -7.646 5.502 10.694 1.00 87.94 180 GLN A N 1
ATOM 1487 C CA . GLN A 1 180 ? -7.446 6.525 9.661 1.00 87.94 180 GLN A CA 1
ATOM 1488 C C . GLN A 1 180 ? -5.959 6.826 9.427 1.00 87.94 180 GLN A C 1
ATOM 1490 O O . GLN A 1 180 ? -5.524 6.881 8.279 1.00 87.94 180 GLN A O 1
ATOM 1495 N N . LYS A 1 181 ? -5.157 6.956 10.494 1.00 87.56 181 LYS A N 1
ATOM 1496 C CA . LYS A 1 181 ? -3.703 7.161 10.383 1.00 87.56 181 LYS A CA 1
ATOM 1497 C C . LYS A 1 181 ? -3.001 5.994 9.685 1.00 87.56 181 LYS A C 1
ATOM 1499 O O . LYS A 1 181 ? -2.125 6.239 8.862 1.00 87.56 181 LYS A O 1
ATOM 1504 N N . ALA A 1 182 ? -3.381 4.751 9.980 1.00 80.69 182 ALA A N 1
ATOM 1505 C CA . ALA A 1 182 ? -2.828 3.568 9.317 1.00 80.69 182 ALA A CA 1
ATOM 1506 C C . ALA A 1 182 ? -3.150 3.558 7.812 1.00 80.69 182 ALA A C 1
ATOM 1508 O O . ALA A 1 182 ? -2.255 3.373 6.990 1.00 80.69 182 ALA A O 1
ATOM 1509 N N . VAL A 1 183 ? -4.400 3.856 7.439 1.00 81.31 183 VAL A N 1
ATOM 1510 C CA . VAL A 1 183 ? -4.809 3.983 6.027 1.00 81.31 183 VAL A CA 1
ATOM 1511 C C . VAL A 1 183 ? -4.052 5.112 5.322 1.00 81.31 183 VAL A C 1
ATOM 1513 O O . VAL A 1 183 ? -3.618 4.941 4.185 1.00 81.31 183 VAL A O 1
ATOM 1516 N N . GLN A 1 184 ? -3.840 6.248 5.990 1.00 88.44 184 GLN A N 1
ATOM 1517 C CA . GLN A 1 184 ? -3.082 7.355 5.407 1.00 88.44 184 GLN A CA 1
ATOM 1518 C C . GLN A 1 184 ? -1.606 6.997 5.192 1.00 88.44 184 GLN A C 1
ATOM 1520 O O . GLN A 1 184 ? -1.047 7.342 4.154 1.00 88.44 184 GLN A O 1
ATOM 1525 N N . LYS A 1 185 ? -0.973 6.281 6.132 1.00 83.81 185 LYS A N 1
ATOM 1526 C CA . LYS A 1 185 ? 0.399 5.783 5.950 1.00 83.81 185 LYS A CA 1
ATOM 1527 C C . LYS A 1 185 ? 0.493 4.851 4.739 1.00 83.81 185 LYS A C 1
ATOM 1529 O O . LYS A 1 185 ? 1.365 5.062 3.905 1.00 83.81 185 LYS A O 1
ATOM 1534 N N . LEU A 1 186 ? -0.448 3.909 4.599 1.00 81.12 186 LEU A N 1
ATOM 1535 C CA . LEU A 1 186 ? -0.526 3.013 3.439 1.00 81.12 186 LEU A CA 1
ATOM 1536 C C . LEU A 1 186 ? -0.612 3.793 2.125 1.00 81.12 186 LEU A C 1
ATOM 1538 O O . LEU A 1 186 ? 0.114 3.496 1.179 1.00 81.12 186 LEU A O 1
ATOM 1542 N N . ARG A 1 187 ? -1.480 4.807 2.081 1.00 85.25 187 ARG A N 1
ATOM 1543 C CA . ARG A 1 187 ? -1.639 5.665 0.907 1.00 85.25 187 ARG A CA 1
ATOM 1544 C C . ARG A 1 187 ? -0.342 6.394 0.555 1.00 85.25 187 ARG A C 1
ATOM 1546 O O . ARG A 1 187 ? 0.066 6.357 -0.599 1.00 85.25 187 ARG A O 1
ATOM 1553 N N . ASN A 1 188 ? 0.323 6.990 1.544 1.00 86.12 188 ASN A N 1
ATOM 1554 C CA . ASN A 1 188 ? 1.582 7.705 1.334 1.00 86.12 188 ASN A CA 1
ATOM 1555 C C . ASN A 1 188 ? 2.691 6.772 0.815 1.00 86.12 188 ASN A C 1
ATOM 1557 O O . ASN A 1 188 ? 3.432 7.147 -0.088 1.00 86.12 188 ASN A O 1
ATOM 1561 N N . THR A 1 189 ? 2.800 5.552 1.354 1.00 80.31 189 THR A N 1
ATOM 1562 C CA . THR A 1 189 ? 3.775 4.556 0.880 1.00 80.31 189 THR A CA 1
ATOM 1563 C C . THR A 1 189 ? 3.486 4.134 -0.558 1.00 80.31 189 THR A C 1
ATOM 1565 O O . THR A 1 189 ? 4.406 4.036 -1.363 1.00 80.31 189 THR A O 1
ATOM 1568 N N . PHE A 1 190 ? 2.214 3.928 -0.908 1.00 82.88 190 PHE A N 1
ATOM 1569 C CA . PHE A 1 190 ? 1.827 3.607 -2.279 1.00 82.88 190 PHE A CA 1
ATOM 1570 C C . PHE A 1 190 ? 2.149 4.751 -3.252 1.00 82.88 190 PHE A C 1
ATOM 1572 O O . PHE A 1 190 ? 2.729 4.514 -4.307 1.00 82.88 190 PHE A O 1
ATOM 1579 N N . GLU A 1 191 ? 1.836 5.996 -2.880 1.00 89.56 191 GLU A N 1
ATOM 1580 C CA . GLU A 1 191 ? 2.182 7.186 -3.671 1.00 89.56 191 GLU A CA 1
ATOM 1581 C C . GLU A 1 191 ? 3.701 7.323 -3.865 1.00 89.56 191 GLU A C 1
ATOM 1583 O O . GLU A 1 191 ? 4.148 7.656 -4.961 1.00 89.56 191 GLU A O 1
ATOM 1588 N N . GLN A 1 192 ? 4.503 7.007 -2.843 1.00 87.06 192 GLN A N 1
ATOM 1589 C CA . GLN A 1 192 ? 5.962 7.001 -2.950 1.00 87.06 192 GLN A CA 1
ATOM 1590 C C . GLN A 1 192 ? 6.467 5.939 -3.938 1.00 87.06 192 GLN A C 1
ATOM 1592 O O . GLN A 1 192 ? 7.277 6.263 -4.802 1.00 87.06 192 GLN A O 1
ATOM 1597 N N . ILE A 1 193 ? 5.961 4.704 -3.856 1.00 82.94 193 ILE A N 1
ATOM 1598 C CA . ILE A 1 193 ? 6.333 3.618 -4.780 1.00 82.94 193 ILE A CA 1
ATOM 1599 C C . ILE A 1 193 ? 5.982 3.994 -6.226 1.00 82.94 193 ILE A C 1
ATOM 1601 O O . ILE A 1 193 ? 6.801 3.825 -7.126 1.00 82.94 193 ILE A O 1
ATOM 1605 N N . MET A 1 194 ? 4.784 4.540 -6.454 1.00 86.50 194 MET A N 1
ATOM 1606 C CA . MET A 1 194 ? 4.360 4.976 -7.790 1.00 86.50 194 MET A CA 1
ATOM 1607 C C . MET A 1 194 ? 5.249 6.097 -8.334 1.00 86.50 194 MET A C 1
ATOM 1609 O O . MET A 1 194 ? 5.606 6.086 -9.509 1.00 86.50 194 MET A O 1
ATOM 1613 N N . LYS A 1 195 ? 5.662 7.035 -7.476 1.00 90.62 195 LYS A N 1
ATOM 1614 C CA . LYS A 1 195 ? 6.589 8.102 -7.861 1.00 90.62 195 LYS A CA 1
ATOM 1615 C C . LYS A 1 195 ? 7.972 7.558 -8.236 1.00 90.62 195 LYS A C 1
ATOM 1617 O O . LYS A 1 195 ? 8.532 7.978 -9.242 1.00 90.62 195 LYS A O 1
ATOM 1622 N N . GLU A 1 196 ? 8.513 6.626 -7.453 1.00 85.38 196 GLU A N 1
ATOM 1623 C CA . GLU A 1 196 ? 9.806 5.991 -7.744 1.00 85.38 196 GLU A CA 1
ATOM 1624 C C . GLU A 1 196 ? 9.769 5.238 -9.087 1.00 85.38 196 GLU A C 1
ATOM 1626 O O . GLU A 1 196 ? 10.708 5.341 -9.878 1.00 85.38 196 GLU A O 1
ATOM 1631 N N . LEU A 1 197 ? 8.659 4.555 -9.395 1.00 84.38 197 LEU A N 1
ATOM 1632 C CA . LEU A 1 197 ? 8.441 3.904 -10.694 1.00 84.38 197 LEU A CA 1
ATOM 1633 C C . LEU A 1 197 ? 8.424 4.907 -11.862 1.00 84.38 197 LEU A C 1
ATOM 1635 O O . LEU A 1 197 ? 9.082 4.677 -12.881 1.00 84.38 197 LEU A O 1
ATOM 1639 N N . ASP A 1 198 ? 7.723 6.033 -11.711 1.00 87.38 198 ASP A N 1
ATOM 1640 C CA . ASP A 1 198 ? 7.677 7.092 -12.728 1.00 87.38 198 ASP A CA 1
ATOM 1641 C C . ASP A 1 198 ? 9.057 7.728 -12.972 1.00 87.38 198 ASP A C 1
ATOM 1643 O O . ASP A 1 198 ? 9.430 8.007 -14.119 1.00 87.38 198 ASP A O 1
ATOM 1647 N N . ASP A 1 199 ? 9.832 7.952 -11.908 1.00 86.00 199 ASP A N 1
ATOM 1648 C CA . ASP A 1 199 ? 11.175 8.536 -11.991 1.00 86.00 199 ASP A CA 1
ATOM 1649 C C . ASP A 1 199 ? 12.165 7.572 -12.678 1.00 86.00 199 ASP A C 1
ATOM 1651 O O . ASP A 1 199 ? 12.977 7.997 -13.510 1.00 86.00 199 ASP A O 1
ATOM 1655 N N . HIS A 1 200 ? 12.052 6.263 -12.421 1.00 81.88 200 HIS A N 1
ATOM 1656 C CA . HIS A 1 200 ? 12.822 5.242 -13.138 1.00 81.88 200 HIS A CA 1
ATOM 1657 C C . HIS A 1 200 ? 12.477 5.182 -14.634 1.00 81.88 200 HIS A C 1
ATOM 1659 O O . HIS A 1 200 ? 13.384 5.100 -15.467 1.00 81.88 200 HIS A O 1
ATOM 1665 N N . SER A 1 201 ? 11.193 5.290 -14.990 1.00 83.12 201 SER A N 1
ATOM 1666 C CA . SER A 1 201 ? 10.750 5.303 -16.392 1.00 83.12 201 SER A CA 1
ATOM 1667 C C . SER A 1 201 ? 11.312 6.503 -17.168 1.00 83.12 201 SER A C 1
ATOM 1669 O O . SER A 1 201 ? 11.800 6.355 -18.292 1.00 83.12 201 SER A O 1
ATOM 1671 N N . LYS A 1 202 ? 11.323 7.695 -16.557 1.00 86.19 202 LYS A N 1
ATOM 1672 C CA . LYS A 1 202 ? 11.831 8.922 -17.199 1.00 86.19 202 LYS A CA 1
ATOM 1673 C C . LYS A 1 202 ? 13.348 8.924 -17.374 1.00 86.19 202 LYS A C 1
ATOM 1675 O O . LYS A 1 202 ? 13.836 9.352 -18.421 1.00 86.19 202 LYS A O 1
ATOM 1680 N N . ASN A 1 203 ? 14.100 8.435 -16.388 1.00 79.75 203 ASN A N 1
ATOM 1681 C CA . ASN A 1 203 ? 15.565 8.437 -16.451 1.00 79.75 203 ASN A CA 1
ATOM 1682 C C . ASN A 1 203 ? 16.129 7.464 -17.499 1.00 79.75 203 ASN A C 1
ATOM 1684 O O . ASN A 1 203 ? 17.201 7.724 -18.046 1.00 79.75 203 ASN A O 1
ATOM 1688 N N . SER A 1 204 ? 15.399 6.401 -17.853 1.00 73.56 204 SER A N 1
ATOM 1689 C CA . SER A 1 204 ? 15.837 5.454 -18.888 1.00 73.56 204 SER A CA 1
ATOM 1690 C C . SER A 1 204 ? 15.862 6.050 -20.305 1.00 73.56 204 SER A C 1
ATOM 1692 O O . SER A 1 204 ? 16.588 5.542 -21.157 1.00 73.56 204 SER A O 1
ATOM 1694 N N . ASN A 1 205 ? 15.122 7.132 -20.579 1.00 63.84 205 ASN A N 1
ATOM 1695 C CA . ASN A 1 205 ? 15.012 7.701 -21.931 1.00 63.84 205 ASN A CA 1
ATOM 1696 C C . ASN A 1 205 ? 16.052 8.782 -22.270 1.00 63.84 205 ASN A C 1
ATOM 1698 O O . ASN A 1 205 ? 16.181 9.151 -23.435 1.00 63.84 205 ASN A O 1
ATOM 1702 N N . ASN A 1 206 ? 16.829 9.276 -21.301 1.00 56.81 206 ASN A N 1
ATOM 1703 C CA . ASN A 1 206 ? 17.761 10.388 -21.540 1.00 56.81 206 ASN A CA 1
ATOM 1704 C C . ASN A 1 206 ? 19.197 9.972 -21.894 1.00 56.81 206 ASN A C 1
ATOM 1706 O O . ASN A 1 206 ? 20.021 10.842 -22.165 1.00 56.81 206 ASN A O 1
ATOM 1710 N N . ASN A 1 207 ? 19.517 8.675 -21.952 1.00 52.47 207 ASN A N 1
ATOM 1711 C CA . ASN A 1 207 ? 20.901 8.229 -22.165 1.00 52.47 207 ASN A CA 1
ATOM 1712 C C . ASN A 1 207 ? 21.271 7.911 -23.632 1.00 52.47 207 ASN A C 1
ATOM 1714 O O . ASN A 1 207 ? 22.370 7.434 -23.892 1.00 52.47 207 ASN A O 1
ATOM 1718 N N . SER A 1 208 ? 20.390 8.186 -24.607 1.00 54.25 208 SER A N 1
ATOM 1719 C CA . SER A 1 208 ? 20.638 7.889 -26.035 1.00 54.25 208 SER A CA 1
ATOM 1720 C C . SER A 1 208 ? 20.949 9.116 -26.908 1.00 54.25 208 SER A C 1
ATOM 1722 O O . SER A 1 208 ? 21.048 8.975 -28.125 1.00 54.25 208 SER A O 1
ATOM 1724 N N . ASN A 1 209 ? 21.116 10.317 -26.342 1.00 50.66 209 ASN A N 1
ATOM 1725 C CA . ASN A 1 209 ? 21.390 11.512 -27.149 1.00 50.66 209 ASN A CA 1
ATOM 1726 C C . ASN A 1 209 ? 22.557 12.343 -26.600 1.00 50.66 209 ASN A C 1
ATOM 1728 O O . ASN A 1 209 ? 22.423 13.529 -26.315 1.00 50.66 209 ASN A O 1
ATOM 1732 N N . ASN A 1 210 ? 23.721 11.707 -26.453 1.00 48.50 210 ASN A N 1
ATOM 1733 C CA . ASN A 1 210 ? 24.983 12.419 -26.289 1.00 48.50 210 ASN A CA 1
ATOM 1734 C C . ASN A 1 210 ? 25.723 12.468 -27.633 1.00 48.50 210 ASN A C 1
ATOM 1736 O O . ASN A 1 210 ? 26.600 11.651 -27.904 1.00 48.50 210 ASN A O 1
ATOM 1740 N N . ASN A 1 211 ? 25.359 13.430 -28.485 1.00 48.84 211 ASN A N 1
ATOM 1741 C CA . ASN A 1 211 ? 26.329 14.016 -29.403 1.00 48.84 211 ASN A CA 1
ATOM 1742 C C . ASN A 1 211 ? 26.014 15.500 -29.663 1.00 48.84 211 ASN A C 1
ATOM 1744 O O . ASN A 1 211 ? 25.158 15.848 -30.469 1.00 48.84 211 ASN A O 1
ATOM 1748 N N . ASN A 1 212 ? 26.781 16.343 -28.971 1.00 53.88 212 ASN A N 1
ATOM 1749 C CA . ASN A 1 212 ? 27.248 17.657 -29.406 1.00 53.88 212 ASN A CA 1
ATOM 1750 C C . ASN A 1 212 ? 26.204 18.777 -29.613 1.00 53.88 212 ASN A C 1
ATOM 1752 O O . ASN A 1 212 ? 25.816 19.069 -30.741 1.00 53.88 212 ASN A O 1
ATOM 1756 N N . ASN A 1 213 ? 25.886 19.531 -28.552 1.00 41.94 213 ASN A N 1
ATOM 1757 C CA . ASN A 1 213 ? 25.867 20.991 -28.701 1.00 41.94 213 ASN A CA 1
ATOM 1758 C C . ASN A 1 213 ? 26.147 21.722 -27.380 1.00 41.94 213 ASN A C 1
ATOM 1760 O O . ASN A 1 213 ? 25.343 21.743 -26.450 1.00 41.94 213 ASN A O 1
ATOM 1764 N N . ASN A 1 214 ? 27.325 22.330 -27.333 1.00 60.47 214 ASN A N 1
ATOM 1765 C CA . ASN A 1 214 ? 27.800 23.232 -26.302 1.00 60.47 214 ASN A CA 1
ATOM 1766 C C . ASN A 1 214 ? 27.205 24.628 -26.554 1.00 60.47 214 ASN A C 1
ATOM 1768 O O . ASN A 1 214 ? 27.676 25.291 -27.475 1.00 60.47 214 ASN A O 1
ATOM 1772 N N . ASN A 1 215 ? 26.205 25.084 -25.783 1.00 48.56 215 ASN A N 1
ATOM 1773 C CA . ASN A 1 215 ? 26.193 26.476 -25.306 1.00 48.56 215 ASN A CA 1
ATOM 1774 C C . ASN A 1 215 ? 25.043 26.866 -24.359 1.00 48.56 215 ASN A C 1
ATOM 1776 O O . ASN A 1 215 ? 23.865 26.668 -24.636 1.00 48.56 215 ASN A O 1
ATOM 1780 N N . ASN A 1 216 ? 25.476 27.616 -23.347 1.00 44.94 216 ASN A N 1
ATOM 1781 C CA . ASN A 1 216 ? 24.805 28.670 -22.589 1.00 44.94 216 ASN A CA 1
ATOM 1782 C C . ASN A 1 216 ? 23.762 28.303 -21.518 1.00 44.94 216 ASN A C 1
ATOM 1784 O O . ASN A 1 216 ? 22.551 28.262 -21.722 1.00 44.94 216 ASN A O 1
ATOM 1788 N N . HIS A 1 217 ? 24.296 28.154 -20.309 1.00 51.28 217 HIS A N 1
ATOM 1789 C CA . HIS A 1 217 ? 23.599 28.021 -19.042 1.00 51.28 217 HIS A CA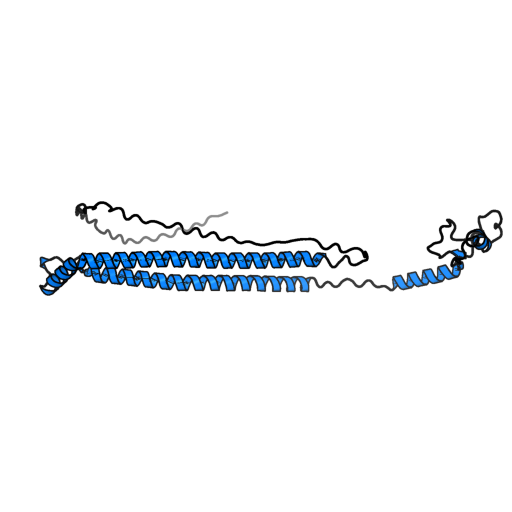 1
ATOM 1790 C C . HIS A 1 217 ? 23.027 29.389 -18.613 1.00 51.28 217 HIS A C 1
ATOM 1792 O O . HIS A 1 217 ? 23.775 30.271 -18.199 1.00 51.28 217 HIS A O 1
ATOM 1798 N N . ASN A 1 218 ? 21.704 29.567 -18.681 1.00 49.19 218 ASN A N 1
ATOM 1799 C CA . ASN A 1 218 ? 21.002 30.612 -17.931 1.00 49.19 218 ASN A CA 1
ATOM 1800 C C . ASN A 1 218 ? 20.128 29.927 -16.874 1.00 49.19 218 ASN A C 1
ATOM 1802 O O . ASN A 1 218 ? 19.122 29.294 -17.193 1.00 49.19 218 ASN A O 1
ATOM 1806 N N . ASN A 1 219 ? 20.589 29.962 -15.627 1.00 50.25 219 ASN A N 1
ATOM 1807 C CA . ASN A 1 219 ? 20.000 29.259 -14.496 1.00 50.25 219 ASN A CA 1
ATOM 1808 C C . ASN A 1 219 ? 18.944 30.156 -13.832 1.00 50.25 219 ASN A C 1
ATOM 1810 O O . ASN A 1 219 ? 19.296 31.065 -13.082 1.00 50.25 219 ASN A O 1
ATOM 1814 N N . ASN A 1 220 ? 17.661 29.928 -14.124 1.00 59.97 220 ASN A N 1
ATOM 1815 C CA . ASN A 1 220 ? 16.562 30.568 -13.400 1.00 59.97 220 ASN A CA 1
ATOM 1816 C C . ASN A 1 220 ? 15.295 29.690 -13.397 1.00 59.97 220 ASN A C 1
ATOM 1818 O O . ASN A 1 220 ? 14.555 29.680 -14.376 1.00 59.97 220 ASN A O 1
ATOM 1822 N N . ASN A 1 221 ? 15.053 28.952 -12.306 1.00 44.38 221 ASN A N 1
ATOM 1823 C CA . ASN A 1 221 ? 13.713 28.663 -11.759 1.00 44.38 221 ASN A CA 1
ATOM 1824 C C . ASN A 1 221 ? 13.873 27.906 -10.422 1.00 44.38 221 ASN A C 1
ATOM 1826 O O . ASN A 1 221 ? 14.505 26.858 -10.388 1.00 44.38 221 ASN A O 1
ATOM 1830 N N . ASN A 1 222 ? 13.519 28.453 -9.257 1.00 42.50 222 ASN A N 1
ATOM 1831 C CA . ASN A 1 222 ? 12.195 28.821 -8.731 1.00 42.50 222 ASN A CA 1
ATOM 1832 C C . ASN A 1 222 ? 11.342 27.603 -8.293 1.00 42.50 222 ASN A C 1
ATOM 1834 O O . ASN A 1 222 ? 10.643 26.988 -9.086 1.00 42.50 222 ASN A O 1
ATOM 1838 N N . ASN A 1 223 ? 11.443 27.318 -6.989 1.00 49.44 223 ASN A N 1
ATOM 1839 C CA . ASN A 1 223 ? 10.360 27.112 -6.018 1.00 49.44 223 ASN A CA 1
ATOM 1840 C C . ASN A 1 223 ? 9.275 26.042 -6.285 1.00 49.44 223 ASN A C 1
ATOM 1842 O O . ASN A 1 223 ? 8.388 26.225 -7.113 1.00 49.44 223 ASN A O 1
ATOM 1846 N N . ASN A 1 224 ? 9.236 25.007 -5.434 1.00 41.09 224 ASN A N 1
ATOM 1847 C CA . ASN A 1 224 ? 7.985 24.316 -5.114 1.00 41.09 224 ASN A CA 1
ATOM 1848 C C . ASN A 1 224 ? 7.898 24.038 -3.602 1.00 41.09 224 ASN A C 1
ATOM 1850 O O . ASN A 1 224 ? 8.395 23.034 -3.090 1.00 41.09 224 ASN A O 1
ATOM 1854 N N . ASN 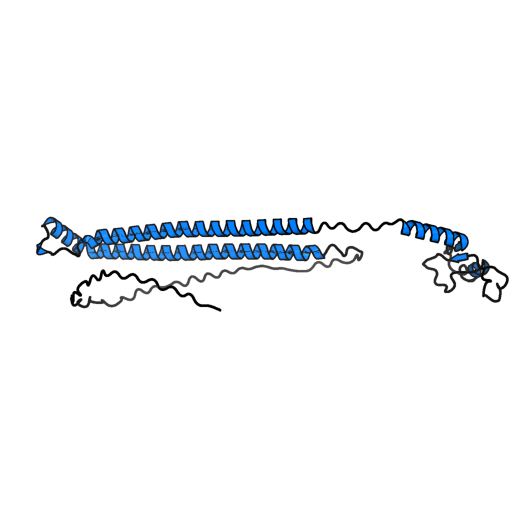A 1 225 ? 7.301 24.993 -2.890 1.00 46.84 225 ASN A N 1
ATOM 1855 C CA . ASN A 1 225 ? 7.001 24.951 -1.465 1.00 46.84 225 ASN A CA 1
ATOM 1856 C C . ASN A 1 225 ? 5.697 24.162 -1.250 1.00 46.84 225 ASN A C 1
ATOM 1858 O O . ASN A 1 225 ? 4.605 24.689 -1.462 1.00 46.84 225 ASN A O 1
ATOM 1862 N N . ASN A 1 226 ? 5.802 22.890 -0.859 1.00 45.78 226 ASN A N 1
ATOM 1863 C CA . ASN A 1 226 ? 4.644 22.043 -0.576 1.00 45.78 226 ASN A CA 1
ATOM 1864 C C . ASN A 1 226 ? 4.109 22.339 0.838 1.00 45.78 226 ASN A C 1
ATOM 1866 O O . ASN A 1 226 ? 4.450 21.669 1.813 1.00 45.78 226 ASN A O 1
ATOM 1870 N N . ASN A 1 227 ? 3.300 23.394 0.947 1.00 48.34 227 ASN A N 1
ATOM 1871 C CA . ASN A 1 227 ? 2.632 23.797 2.179 1.00 48.34 227 ASN A CA 1
ATOM 1872 C C . ASN A 1 227 ? 1.407 22.898 2.424 1.00 48.34 227 ASN A C 1
ATOM 1874 O O . ASN A 1 227 ? 0.299 23.198 1.979 1.00 48.34 227 ASN A O 1
ATOM 1878 N N . ASN A 1 228 ? 1.609 21.773 3.112 1.00 53.22 228 ASN A N 1
ATOM 1879 C CA . ASN A 1 228 ? 0.524 20.881 3.513 1.00 53.22 228 ASN A CA 1
ATOM 1880 C C . ASN A 1 228 ? -0.186 21.455 4.752 1.00 53.22 228 ASN A C 1
ATOM 1882 O O . ASN A 1 228 ? 0.101 21.090 5.894 1.00 53.22 228 ASN A O 1
ATOM 1886 N N . ASN A 1 229 ? -1.088 22.408 4.513 1.00 48.47 229 ASN A N 1
ATOM 1887 C CA . ASN A 1 229 ? -1.928 23.024 5.533 1.00 48.47 229 ASN A CA 1
ATOM 1888 C C . ASN A 1 229 ? -3.029 22.036 5.956 1.00 48.47 229 ASN A C 1
ATOM 1890 O O . ASN A 1 229 ? -4.140 22.043 5.426 1.00 48.47 229 ASN A O 1
ATOM 1894 N N . ASN A 1 230 ? -2.704 21.152 6.899 1.00 45.81 230 ASN A N 1
ATOM 1895 C CA . ASN A 1 230 ? -3.669 20.255 7.523 1.00 45.81 230 ASN A CA 1
ATOM 1896 C C . ASN A 1 230 ? -4.481 21.042 8.564 1.00 45.81 230 ASN A C 1
ATOM 1898 O O . ASN A 1 230 ? -4.180 21.033 9.759 1.00 45.81 230 ASN A O 1
ATOM 1902 N N . ASN A 1 231 ? -5.485 21.773 8.079 1.00 48.19 231 ASN A N 1
ATOM 1903 C CA . ASN A 1 231 ? -6.423 22.536 8.891 1.00 48.19 231 ASN A CA 1
ATOM 1904 C C . ASN A 1 231 ? -7.373 21.574 9.627 1.00 48.19 231 ASN A C 1
ATOM 1906 O O . ASN A 1 231 ? -8.491 21.306 9.185 1.00 48.19 231 ASN A O 1
ATOM 1910 N N . ASN A 1 232 ? -6.904 21.010 10.741 1.00 49.50 232 ASN A N 1
ATOM 1911 C CA . ASN A 1 232 ? -7.727 20.230 11.657 1.00 49.50 232 ASN A CA 1
ATOM 1912 C C . ASN A 1 232 ? -8.559 21.201 12.505 1.00 49.50 232 ASN A C 1
ATOM 1914 O O . ASN A 1 232 ? -8.206 21.526 13.639 1.00 49.50 232 ASN A O 1
ATOM 1918 N N . ASN A 1 233 ? -9.635 21.707 11.904 1.00 49.50 233 ASN A N 1
ATOM 1919 C CA . ASN A 1 233 ? -10.601 22.585 12.545 1.00 49.50 233 ASN A CA 1
ATOM 1920 C C . ASN A 1 233 ? -11.395 21.755 13.570 1.00 49.50 233 ASN A C 1
ATOM 1922 O O . ASN A 1 233 ? -12.439 21.174 13.269 1.00 49.50 233 ASN A O 1
ATOM 1926 N N . ASN A 1 234 ? -10.839 21.632 14.775 1.00 54.56 234 ASN A N 1
ATOM 1927 C CA . ASN A 1 234 ? -11.501 21.035 15.923 1.00 54.56 234 ASN A CA 1
ATOM 1928 C C . ASN A 1 234 ? -12.560 22.036 16.395 1.00 54.56 234 ASN A C 1
ATOM 1930 O O . ASN A 1 234 ? -12.299 22.874 17.250 1.00 54.56 234 ASN A O 1
ATOM 1934 N N . SER A 1 235 ? -13.728 21.994 15.752 1.00 54.12 235 SER A N 1
ATOM 1935 C CA . SER A 1 235 ? -14.917 22.708 16.201 1.00 54.12 235 SER A CA 1
ATOM 1936 C C . SER A 1 235 ? -15.205 22.267 17.628 1.00 54.12 235 SER A C 1
ATOM 1938 O O . SER A 1 235 ? -15.590 21.118 17.858 1.00 54.12 235 SER A O 1
ATOM 1940 N N . ASP A 1 236 ? -15.012 23.192 18.561 1.00 52.22 236 ASP A N 1
ATOM 1941 C CA . ASP A 1 236 ? -15.517 23.130 19.919 1.00 52.22 236 ASP A CA 1
ATOM 1942 C C . ASP A 1 236 ? -17.005 22.774 19.873 1.00 52.22 236 ASP A C 1
ATOM 1944 O O . ASP A 1 236 ? -17.877 23.613 19.635 1.00 52.22 236 ASP A O 1
ATOM 1948 N N . ASN A 1 237 ? -17.302 21.491 20.079 1.00 51.16 237 ASN A N 1
ATOM 1949 C CA . ASN A 1 237 ? -18.637 21.042 20.426 1.00 51.16 237 ASN A CA 1
ATOM 1950 C C . ASN A 1 237 ? -18.881 21.494 21.859 1.00 51.16 237 ASN A C 1
ATOM 1952 O O . ASN A 1 237 ? -18.652 20.773 22.830 1.00 51.16 237 ASN A O 1
ATOM 1956 N N . ASN A 1 238 ? -19.337 22.737 21.943 1.00 49.78 238 ASN A N 1
ATOM 1957 C CA . ASN A 1 238 ? -20.036 23.320 23.062 1.00 49.78 238 ASN A CA 1
ATOM 1958 C C . ASN A 1 238 ? -21.293 22.465 23.299 1.00 49.78 238 ASN A C 1
ATOM 1960 O O . ASN A 1 238 ? -22.370 22.736 22.767 1.00 49.78 238 ASN A O 1
ATOM 1964 N N . ILE A 1 239 ? -21.132 21.362 24.037 1.00 48.25 239 ILE A N 1
ATOM 1965 C CA . ILE A 1 239 ? -22.237 20.560 24.560 1.00 48.25 239 ILE A CA 1
ATOM 1966 C C . ILE A 1 239 ? -22.882 21.417 25.647 1.00 48.25 239 ILE A C 1
ATOM 1968 O O . ILE A 1 239 ? -22.592 21.315 26.838 1.00 48.25 239 ILE A O 1
ATOM 1972 N N . SER A 1 240 ? -23.744 22.322 25.188 1.00 47.12 240 SER A N 1
ATOM 1973 C CA . SER A 1 240 ? -24.801 22.918 25.983 1.00 47.12 240 SER A CA 1
ATOM 1974 C C . SER A 1 240 ? -25.668 21.767 26.480 1.00 47.12 240 SER A C 1
ATOM 1976 O O . SER A 1 240 ? -26.500 21.213 25.762 1.00 47.12 240 SER A O 1
ATOM 1978 N N . CYS A 1 241 ? -25.385 21.365 27.715 1.00 42.28 241 CYS A N 1
ATOM 1979 C CA . CYS A 1 241 ? -26.199 20.467 28.506 1.00 42.28 241 CYS A CA 1
ATOM 1980 C C . CYS A 1 241 ? -27.539 21.172 28.753 1.00 42.28 241 CYS A C 1
ATOM 1982 O O . CYS A 1 241 ? -27.708 21.930 29.708 1.00 42.28 241 CYS A O 1
ATOM 1984 N N . THR A 1 242 ? -28.471 20.994 27.822 1.00 45.41 242 THR A N 1
ATOM 1985 C CA . THR A 1 242 ? -29.877 21.318 28.040 1.00 45.41 242 THR A CA 1
ATOM 1986 C C . THR A 1 242 ? -30.444 20.260 28.990 1.00 45.41 242 THR A C 1
ATOM 1988 O O . THR A 1 242 ? -30.169 19.074 28.804 1.00 45.41 242 THR A O 1
ATOM 1991 N N . PRO A 1 243 ? -31.196 20.642 30.037 1.00 49.22 243 PRO A N 1
ATOM 1992 C CA . PRO A 1 243 ? -31.833 19.677 30.922 1.00 49.22 243 PRO A CA 1
ATOM 1993 C C . PRO A 1 243 ? -32.931 18.955 30.137 1.00 49.22 243 PRO A C 1
ATOM 1995 O O . PRO A 1 243 ? -34.038 19.463 29.949 1.00 49.22 243 PRO A O 1
ATOM 1998 N N . GLU A 1 244 ? -32.584 17.782 29.615 1.00 47.28 244 GLU A N 1
ATOM 1999 C CA . GLU A 1 244 ? -33.503 16.892 28.928 1.00 47.28 244 GLU A CA 1
ATOM 2000 C C . GLU A 1 244 ? -34.574 16.418 29.915 1.00 47.28 244 GLU A C 1
ATOM 2002 O O . GLU A 1 244 ? -34.298 16.004 31.044 1.00 47.28 244 GLU A O 1
ATOM 2007 N N . LYS A 1 245 ? -35.823 16.581 29.477 1.00 48.22 245 LYS A N 1
ATOM 2008 C CA . LYS A 1 245 ? -37.056 16.302 30.205 1.00 48.22 245 LYS A CA 1
ATOM 2009 C C . LYS A 1 245 ? -36.978 14.963 30.934 1.00 48.22 245 LYS A C 1
ATOM 2011 O O . LYS A 1 245 ? -36.630 13.946 30.345 1.00 48.22 245 LYS A O 1
ATOM 2016 N N . GLN A 1 246 ? -37.407 14.973 32.195 1.00 42.84 246 GLN A N 1
ATOM 2017 C CA . GLN A 1 246 ? -37.750 13.777 32.958 1.00 42.84 246 GLN A CA 1
ATOM 2018 C C . GLN A 1 246 ? -38.704 12.893 32.141 1.00 42.84 246 GLN A C 1
ATOM 2020 O O . GLN A 1 246 ? -39.902 13.160 32.050 1.00 42.84 246 GLN A O 1
ATOM 2025 N N . ILE A 1 247 ? -38.163 11.837 31.537 1.00 41.94 247 ILE A N 1
ATOM 2026 C CA . ILE A 1 247 ? -38.946 10.725 31.015 1.00 41.94 247 ILE A CA 1
ATOM 2027 C C . ILE A 1 247 ? -39.295 9.866 32.229 1.00 41.94 247 ILE A C 1
ATOM 2029 O O . ILE A 1 247 ? -38.459 9.138 32.762 1.00 41.94 247 ILE A O 1
ATOM 2033 N N . TYR A 1 248 ? -40.533 10.001 32.698 1.00 47.91 248 TYR A N 1
ATOM 2034 C CA . TYR A 1 248 ? -41.125 9.048 33.627 1.00 47.91 248 TYR A CA 1
ATOM 2035 C C . TYR A 1 248 ? -41.187 7.668 32.952 1.00 47.91 248 TYR A C 1
ATOM 2037 O O . TYR A 1 248 ? -41.633 7.586 31.803 1.00 47.91 248 TYR A O 1
ATOM 2045 N N . PRO A 1 249 ? -40.788 6.580 33.632 1.00 46.31 249 PRO A N 1
ATOM 2046 C CA . PRO A 1 249 ? -40.951 5.242 33.091 1.00 46.31 249 PRO A CA 1
ATOM 2047 C C . PRO A 1 249 ? -42.447 4.938 32.991 1.00 46.31 249 PRO A C 1
ATOM 2049 O O . PRO A 1 249 ? -43.158 4.820 33.990 1.00 46.31 249 PRO A O 1
ATOM 2052 N N . SER A 1 250 ? -42.931 4.857 31.754 1.00 42.50 250 SER A N 1
ATOM 2053 C CA . SER A 1 250 ? -44.266 4.370 31.434 1.00 42.50 250 SER A CA 1
ATOM 2054 C C . SER A 1 250 ? -44.359 2.916 31.882 1.00 42.50 250 SER A C 1
ATOM 2056 O O . SER A 1 250 ? -43.466 2.112 31.619 1.00 42.50 250 SER A O 1
ATOM 2058 N N . GLN A 1 251 ? -45.434 2.604 32.593 1.00 43.16 251 GLN A N 1
ATOM 2059 C CA . GLN A 1 251 ? -45.711 1.300 33.173 1.00 43.16 251 GLN A CA 1
ATOM 2060 C C . GLN A 1 251 ? -45.629 0.195 32.107 1.00 43.16 251 GLN A C 1
ATOM 2062 O O . GLN A 1 251 ? -46.450 0.143 31.191 1.00 43.16 251 GLN A O 1
ATOM 2067 N N . LEU A 1 252 ? -44.645 -0.702 32.243 1.00 37.56 252 LEU A N 1
ATOM 2068 C CA . LEU A 1 252 ? -44.607 -1.955 31.497 1.00 37.56 252 LEU A CA 1
ATOM 2069 C C . LEU A 1 252 ? -45.817 -2.798 31.904 1.00 37.56 252 LEU A C 1
ATOM 2071 O O . LEU A 1 252 ? -45.915 -3.304 33.020 1.00 37.56 252 LEU A O 1
ATOM 2075 N N . SER A 1 253 ? -46.754 -2.921 30.972 1.00 41.75 253 SER A N 1
ATOM 2076 C CA . SER A 1 253 ? -47.875 -3.843 31.058 1.00 41.75 253 SER A CA 1
ATOM 2077 C C . SER A 1 253 ? -47.355 -5.256 30.799 1.00 41.75 253 SER A C 1
ATOM 2079 O O . SER A 1 253 ? -46.954 -5.590 29.685 1.00 41.75 253 SER A O 1
ATOM 2081 N N . ASN A 1 254 ? -47.362 -6.093 31.832 1.00 46.38 254 ASN A N 1
ATOM 2082 C CA . ASN A 1 254 ? -47.132 -7.527 31.710 1.00 46.38 254 ASN A CA 1
ATOM 2083 C C . ASN A 1 254 ? -48.235 -8.148 30.844 1.00 46.38 254 ASN A C 1
ATOM 2085 O O . ASN A 1 254 ? -49.391 -8.186 31.256 1.00 46.38 254 ASN A O 1
ATOM 2089 N N . THR A 1 255 ? -47.885 -8.669 29.667 1.00 39.12 255 THR A N 1
ATOM 2090 C CA . THR A 1 255 ? -48.722 -9.652 28.963 1.00 39.12 255 THR A CA 1
ATOM 2091 C C . THR A 1 255 ? -47.855 -10.837 28.566 1.00 39.12 255 THR A C 1
ATOM 2093 O O . THR A 1 255 ? -47.250 -10.885 27.500 1.00 39.12 255 THR A O 1
ATOM 2096 N N . THR A 1 256 ? -47.776 -11.801 29.474 1.00 43.59 256 THR A N 1
ATOM 2097 C CA . THR A 1 256 ? -47.336 -13.166 29.211 1.00 43.59 256 THR A CA 1
ATOM 2098 C C . THR A 1 256 ? -48.435 -13.887 28.431 1.00 43.59 256 THR A C 1
ATOM 2100 O O . THR A 1 256 ? -49.504 -14.165 28.968 1.00 43.59 256 THR A O 1
ATOM 2103 N N . GLN A 1 257 ? -48.167 -14.246 27.175 1.00 39.56 257 GLN A N 1
ATOM 2104 C CA . GLN A 1 257 ? -48.849 -15.363 26.523 1.00 39.56 257 GLN A CA 1
ATOM 2105 C C . GLN A 1 257 ? -47.813 -16.378 26.048 1.00 39.56 257 GLN A C 1
ATOM 2107 O O . GLN A 1 257 ? -47.080 -16.183 25.082 1.00 39.56 257 GLN A O 1
ATOM 2112 N N . SER A 1 258 ? -47.764 -17.473 26.800 1.00 46.75 258 SER A N 1
ATOM 2113 C CA . SER A 1 258 ? -47.112 -18.729 26.468 1.00 46.75 258 SER A CA 1
ATOM 2114 C C . SER A 1 258 ? -47.636 -19.282 25.143 1.00 46.75 258 SER A C 1
ATOM 2116 O O . SER A 1 258 ? -48.844 -19.467 24.989 1.00 46.75 258 SER A O 1
ATOM 2118 N N . THR A 1 259 ? -46.736 -19.639 24.230 1.00 43.38 259 THR A N 1
ATOM 2119 C CA . THR A 1 259 ? -47.038 -20.570 23.136 1.00 43.38 259 THR A CA 1
ATOM 2120 C C . THR A 1 259 ? -46.353 -21.913 23.403 1.00 43.38 259 THR A C 1
ATOM 2122 O O . THR A 1 259 ? -45.209 -21.932 23.860 1.00 43.38 259 THR A O 1
ATOM 2125 N N . PRO A 1 260 ? -47.042 -23.046 23.175 1.00 52.34 260 PRO A N 1
ATOM 2126 C CA . PRO A 1 260 ? -46.509 -24.364 23.472 1.00 52.34 260 PRO A CA 1
ATOM 2127 C C . PRO A 1 260 ? -45.614 -24.884 22.343 1.00 52.34 260 PRO A C 1
ATOM 2129 O O . PRO A 1 260 ? -45.927 -24.795 21.155 1.00 52.34 260 PRO A O 1
ATOM 2132 N N . THR A 1 261 ? -44.519 -25.500 22.767 1.00 45.09 261 THR A N 1
ATOM 2133 C CA . THR A 1 261 ? -43.627 -26.379 22.016 1.00 45.09 261 THR A CA 1
ATOM 2134 C C . THR A 1 261 ? -44.408 -27.461 21.266 1.00 45.09 261 THR A C 1
ATOM 2136 O O . THR A 1 261 ? -45.103 -28.276 21.872 1.00 45.09 261 THR A O 1
ATOM 2139 N N . LYS A 1 262 ? -44.235 -27.533 19.940 1.00 50.72 262 LYS A N 1
ATOM 2140 C CA . LYS A 1 262 ? -44.493 -28.755 19.167 1.00 50.72 262 LYS A CA 1
ATOM 2141 C C . LYS A 1 262 ? -43.172 -29.323 18.669 1.00 50.72 262 LYS A C 1
ATOM 2143 O O . LYS A 1 262 ? -42.588 -28.830 17.711 1.00 50.72 262 LYS A O 1
ATOM 2148 N N . ASN A 1 263 ? -42.748 -30.392 19.337 1.00 50.00 263 ASN A N 1
ATOM 2149 C CA . ASN A 1 263 ? -41.852 -31.390 18.777 1.00 50.00 263 ASN A CA 1
ATOM 2150 C C . ASN A 1 263 ? -42.538 -32.031 17.565 1.00 50.00 263 ASN A C 1
ATOM 2152 O O . ASN A 1 263 ? -43.615 -32.607 17.709 1.00 50.00 263 ASN A O 1
ATOM 2156 N N . VAL A 1 264 ? -41.900 -31.970 16.399 1.00 46.03 264 VAL A N 1
ATOM 2157 C CA . VAL A 1 264 ? -42.157 -32.905 15.300 1.00 46.03 264 VAL A CA 1
ATOM 2158 C C . VAL A 1 264 ? -40.817 -33.522 14.935 1.00 46.03 264 VAL A C 1
ATOM 2160 O O . VAL A 1 264 ? -40.038 -32.984 14.154 1.00 46.03 264 VAL A O 1
ATOM 2163 N N . VAL A 1 265 ? -40.546 -34.652 15.579 1.00 52.66 265 VAL A N 1
ATOM 2164 C CA . VAL A 1 265 ? -39.752 -35.720 14.987 1.00 52.66 265 VAL A CA 1
ATOM 2165 C C . VAL A 1 265 ? -40.679 -36.374 13.973 1.00 52.66 265 VAL A C 1
ATOM 2167 O O . VAL A 1 265 ? -41.717 -36.880 14.381 1.00 52.66 265 VAL A O 1
ATOM 2170 N N . ASP A 1 266 ? -40.330 -36.366 12.686 1.00 48.44 266 ASP A N 1
ATOM 2171 C CA . ASP A 1 266 ? -40.666 -37.519 11.860 1.00 48.44 266 ASP A CA 1
ATOM 2172 C C . ASP A 1 266 ? -39.780 -37.693 10.629 1.00 48.44 266 ASP A C 1
ATOM 2174 O O . ASP A 1 266 ? -39.376 -36.770 9.921 1.00 48.44 266 ASP A O 1
ATOM 2178 N N . VAL A 1 267 ? -39.470 -38.965 10.452 1.00 51.84 267 VAL A N 1
ATOM 2179 C CA . VAL A 1 267 ? -38.567 -39.616 9.520 1.00 51.84 267 VAL A CA 1
ATOM 2180 C C . VAL A 1 267 ? -39.299 -39.881 8.205 1.00 51.84 267 VAL A C 1
ATOM 2182 O O . VAL A 1 267 ? -40.323 -40.547 8.228 1.00 51.84 267 VAL A O 1
ATOM 2185 N N . ALA A 1 268 ? -38.747 -39.495 7.044 1.00 48.41 268 ALA A N 1
ATOM 2186 C CA . ALA A 1 268 ? -39.067 -40.163 5.769 1.00 48.41 268 ALA A CA 1
ATOM 2187 C C . ALA A 1 268 ? -38.074 -39.855 4.629 1.00 48.41 268 ALA A C 1
ATOM 2189 O O . ALA A 1 268 ? -38.233 -38.953 3.813 1.00 48.41 268 ALA A O 1
ATOM 2190 N N . ARG A 1 269 ? -37.053 -40.707 4.553 1.00 49.28 269 ARG A N 1
ATOM 2191 C CA . ARG A 1 269 ? -36.568 -41.421 3.357 1.00 49.28 269 ARG A CA 1
ATOM 2192 C C . ARG A 1 269 ? -37.407 -41.226 2.068 1.00 49.28 269 ARG A C 1
ATOM 2194 O O . ARG A 1 269 ? -38.533 -41.706 1.998 1.00 49.28 269 ARG A O 1
ATOM 2201 N N . SER A 1 270 ? -36.802 -40.726 0.983 1.00 52.50 270 SER A N 1
ATOM 2202 C CA . SER A 1 270 ? -37.081 -41.235 -0.376 1.00 52.50 270 SER A CA 1
ATOM 2203 C C . SER A 1 270 ? -36.010 -40.865 -1.403 1.00 52.50 270 SER A C 1
ATOM 2205 O O . SER A 1 270 ? -35.792 -39.709 -1.751 1.00 52.50 270 SER A O 1
ATOM 2207 N N . LYS A 1 271 ? -35.373 -41.921 -1.916 1.00 53.50 271 LYS A N 1
ATOM 2208 C CA . LYS A 1 271 ? -34.580 -41.962 -3.145 1.00 53.50 271 LYS A CA 1
ATOM 2209 C C . LYS A 1 271 ? -35.471 -41.592 -4.336 1.00 53.50 271 LYS A C 1
ATOM 2211 O O . LYS A 1 271 ? -36.560 -42.148 -4.462 1.00 53.50 271 LYS A O 1
ATOM 2216 N N . LYS A 1 272 ? -34.966 -40.809 -5.293 1.00 61.75 272 LYS A N 1
ATOM 2217 C CA . LYS A 1 272 ? -35.462 -40.876 -6.675 1.00 61.75 272 LYS A CA 1
ATOM 2218 C C . LYS A 1 272 ? -34.307 -40.797 -7.666 1.00 61.75 272 LYS A C 1
ATOM 2220 O O . LYS A 1 272 ? -33.698 -39.756 -7.870 1.00 61.75 272 LYS A O 1
ATOM 2225 N N . GLN A 1 273 ? -34.019 -41.955 -8.255 1.00 54.09 273 GLN A N 1
ATOM 2226 C CA . GLN A 1 273 ? -33.264 -42.105 -9.491 1.00 54.09 273 GLN A CA 1
ATOM 2227 C C . GLN A 1 273 ? -33.963 -41.334 -10.620 1.00 54.09 273 GLN A C 1
ATOM 2229 O O . GLN A 1 273 ? -35.185 -41.411 -10.757 1.00 54.09 273 GLN A O 1
ATOM 2234 N N . ARG A 1 274 ? -33.185 -40.698 -11.497 1.00 58.00 274 ARG A N 1
ATOM 2235 C CA . ARG A 1 274 ? -33.592 -40.441 -12.881 1.00 58.00 274 ARG A CA 1
ATOM 2236 C C . ARG A 1 274 ? -32.482 -40.917 -13.816 1.00 58.00 274 ARG A C 1
ATOM 2238 O O . ARG A 1 274 ? -31.444 -40.285 -13.941 1.00 58.00 274 ARG A O 1
ATOM 2245 N N . LYS A 1 275 ? -32.731 -42.077 -14.431 1.00 60.53 275 LYS A N 1
ATOM 2246 C CA . LYS A 1 275 ? -32.195 -42.473 -15.739 1.00 60.53 275 LYS A CA 1
ATOM 2247 C C . LYS A 1 275 ? -33.061 -41.824 -16.828 1.00 60.53 275 LYS A C 1
ATOM 2249 O O . LYS A 1 275 ? -34.275 -41.739 -16.658 1.00 60.53 275 LYS A O 1
ATOM 2254 N N . GLY A 1 276 ? -32.442 -41.473 -17.951 1.00 56.75 276 GLY A N 1
ATOM 2255 C CA . GLY A 1 276 ? -33.085 -41.101 -19.219 1.00 56.75 276 GLY A CA 1
ATOM 2256 C C . GLY A 1 276 ? -32.108 -40.262 -20.042 1.00 56.75 276 GLY A C 1
ATOM 2257 O O . GLY A 1 276 ? -31.895 -39.109 -19.700 1.00 56.75 276 GLY A O 1
ATOM 2258 N N . LYS A 1 277 ? -31.286 -40.893 -20.892 1.00 58.59 277 LYS A N 1
ATOM 2259 C CA . LYS A 1 277 ? -31.523 -41.096 -22.338 1.00 58.59 277 LYS A CA 1
ATOM 2260 C C . LYS A 1 277 ? -31.627 -39.769 -23.103 1.00 58.59 277 LYS A C 1
ATOM 2262 O O . LYS A 1 277 ? -32.691 -39.161 -23.110 1.00 58.59 277 LYS A O 1
ATOM 2267 N N . ASN A 1 278 ? -30.529 -39.378 -23.745 1.00 56.66 278 ASN A N 1
ATOM 2268 C CA . ASN A 1 278 ? -30.374 -39.410 -25.202 1.00 56.66 278 ASN A CA 1
ATOM 2269 C C . ASN A 1 278 ? -28.902 -39.648 -25.534 1.00 56.66 278 ASN A C 1
ATOM 2271 O O . ASN A 1 278 ? -28.063 -39.208 -24.717 1.00 56.66 278 ASN A O 1
#

Solvent-accessible surface area (backbone atoms only — not comparable to full-atom values): 17819 Å² total; per-residue (Å²): 134,61,57,30,88,48,91,90,41,55,89,35,59,49,46,36,33,56,72,43,89,82,63,80,64,89,76,47,64,29,23,75,62,52,41,56,69,72,55,48,79,84,58,95,63,80,61,49,68,44,46,46,71,59,51,52,51,52,50,51,50,52,51,52,58,54,69,67,59,73,81,72,78,84,81,72,58,60,68,56,56,52,51,52,50,53,52,51,50,51,53,51,52,48,54,54,48,54,52,52,52,50,53,51,49,57,54,48,54,54,49,52,55,52,50,52,52,52,50,53,52,51,50,55,50,49,75,73,51,80,69,83,84,65,61,75,92,75,53,50,72,68,54,49,51,52,51,50,54,47,62,75,43,40,66,60,53,52,51,50,53,51,51,55,51,52,53,51,52,52,51,52,51,52,53,53,52,50,52,52,52,53,54,49,51,53,51,53,52,50,54,48,54,53,49,53,53,54,52,54,60,58,61,69,70,69,79,82,74,87,78,88,84,92,82,84,91,78,92,83,83,84,86,85,84,84,79,82,78,79,79,78,79,77,72,79,79,77,77,75,82,66,88,73,76,87,77,73,85,73,82,82,77,87,76,89,76,88,78,82,87,78,88,78,87,82,88,79,90,79,90,78,89,80,87,80,89,132

Sequence (278 aa):
MNQCRIKHHDCQKVKYICLDKKCNHEQKIGCADCFLEFHVPNDLVSHHRKLISEFEAELKEKIENLSTISIQPIQNNSEQVDQEFDTCMNNLIQKLTDYKDQIKEEIRNEKIDFVTYVNDFNQKVEQKIDLQNTQISQLSTNEINKSISFYQNSNNIVLDLRKDLSDLEIHKKKLNLKKQKAVQKLRNTFEQIMKELDDHSKNSNNNSNNNNNNNNHNNNNNNNNNNNNNNNNNSDNNISCTPEKQIYPSQLSNTTQSTPTKNVVDVARSKKQRKGKN

Secondary structure (DSSP, 8-state):
-PBP-STTSTTSBP-EEE--TT---S--EE-HHHHHHHSSSS-SS---EEEHHHHHHHHHHHHHHHHT---------HHHHHHHHHHHHHHHHHHHHHHHHHHHHHHHHHHHHHHHHHHHHHHHHHHHHTTTTS-GGG--HHHHHHHHHHHHHHHHHHHHHHHHHHHHHHHHHHHHHHHHHHHHHHHHHHHHHHHHHHHHHHHTTSTT--S-------------------------------------------------------------------

Foldseek 3Di:
DDAFPPPVRRVFDWWKAFPDPPDPDPDRIGGPVCCVVRVPDDDPDRTDMDTPVVVVVVVVVVVVVVVPPDPDPPPPVVVVVVVVVVVVVVVVVVVLVVLVVVLVVVLVVLVVVLVVLVVVLVVLVCVLCVLPPDDPVPDDPVVVVVVVVSVVCVVVVVVVNVVSVVVSVVSVVVSVVVNVVSVVVSVVVVVVVVVVVVVVVVVVPPPPDPDDDDDDDDDDDDDDDPPPPPPPPPPPPPPPPDPDDPDDPDDDDDDDDDDDDDDDDDDDDDDDDDDDDD

Radius of gyration: 49.91 Å; Cα contacts (8 Å, |Δi|>4): 92; chains: 1; bounding box: 96×73×132 Å

Nearest PDB structures (foldseek):
  5szi-assembly1_B  TM=3.754E-01  e=4.595E+00  Homo sapiens
  8glv-assembly1_Eb  TM=3.026E-01  e=4.309E+00  Chlamydomonas reinhardtii
  8tsc-assembly1_B  TM=3.020E-01  e=6.762E+00  Homo sapiens

Mean predicted aligned error: 18.32 Å

pLDDT: mean 74.89, std 17.19, range [37.56, 95.81]